Protein AF-A0A958UV40-F1 (afdb_monomer)

Solvent-accessible surface area (backbone atoms only — not comparable to full-atom values): 12784 Å² total; per-residue (Å²): 104,69,52,57,78,70,65,56,88,64,88,66,44,78,39,85,66,65,44,51,41,82,50,44,96,37,59,32,14,41,39,70,34,96,44,31,31,67,68,57,45,49,50,54,52,50,50,47,52,51,54,46,75,73,40,94,55,70,88,73,53,75,48,68,44,73,31,56,80,84,60,78,81,55,71,33,30,59,41,27,77,64,74,35,49,9,25,42,51,24,23,20,39,74,94,36,45,69,88,33,67,99,43,95,65,61,44,72,81,72,53,72,55,65,69,48,34,50,53,53,52,47,53,52,48,52,48,54,56,59,72,66,47,60,97,55,93,60,72,83,67,84,44,67,79,45,43,49,72,52,70,55,94,52,25,44,36,41,34,54,66,58,91,84,59,34,36,36,32,44,33,36,24,44,83,87,68,48,76,76,51,74,47,82,46,87,38,50,53,53,72,44,83,40,77,90,57,72,74,46,64,35,37,40,39,38,35,29,72,84,69,52,73,49,75,47,77,49,70,42,128

Foldseek 3Di:
DVCLVVVPDDQEAEDEDAQQDQQADFLKEKADDQLADPVVSVVLVVLLVVCCVPDPDNLLHGGYHYEHPNDCPDCSSVCSVSVHHYIYIHRYHPVRGDPQPPHPPPDPVVSVDRSRVVNVVSSVCSCVVVVPPPPDPDDPQPCPCFKDWDDDPQKIKIAGNDPPWAWQKKWKADPVRHTDDMDGDHGRIDMDHRPVPDFAKMKIWTATPVGDIGIDIDTDD

Nearest PDB structures (foldseek):
  1amp-assembly1_A  TM=9.408E-01  e=2.002E-11  Vibrio proteolyticus
  2anp-assembly1_A  TM=9.475E-01  e=3.263E-11  Vibrio proteolyticus
  3b3t-assembly1_A  TM=9.438E-01  e=5.654E-11  Vibrio proteolyticus
  3b7i-assembly1_A  TM=9.448E-01  e=9.795E-11  Vibrio proteolyticus
  3b3s-assembly1_A  TM=9.444E-01  e=3.990E-10  Vibrio proteolyticus

Radius of gyration: 24.3 Å; Cα contacts (8 Å, |Δi|>4): 374; chains: 1; bounding box: 51×34×67 Å

Structure (mmCIF, N/CA/C/O backbone):
data_AF-A0A958UV40-F1
#
_entry.id   AF-A0A958UV40-F1
#
loop_
_atom_site.group_PDB
_atom_site.id
_atom_site.type_symbol
_atom_site.label_atom_id
_atom_site.label_alt_id
_atom_site.label_comp_id
_atom_site.label_asym_id
_atom_site.label_entity_id
_atom_site.label_seq_id
_atom_site.pdbx_PDB_ins_code
_atom_site.Cartn_x
_atom_site.Cartn_y
_atom_site.Cartn_z
_atom_site.occupancy
_atom_site.B_iso_or_equiv
_atom_site.auth_seq_id
_atom_site.auth_comp_id
_atom_site.auth_asym_id
_atom_site.auth_atom_id
_atom_site.pdbx_PDB_model_num
ATOM 1 N N . GLU A 1 1 ? -15.203 7.115 -11.838 1.00 83.44 1 GLU A N 1
ATOM 2 C CA . GLU A 1 1 ? -16.454 7.886 -12.028 1.00 83.44 1 GLU A CA 1
ATOM 3 C C . GLU A 1 1 ? -17.578 7.453 -11.089 1.00 83.44 1 GLU A C 1
ATOM 5 O O . GLU A 1 1 ? -18.046 8.292 -10.339 1.00 83.44 1 GLU A O 1
ATOM 10 N N . ASP A 1 2 ? -17.999 6.182 -11.066 1.00 96.31 2 ASP A N 1
ATOM 11 C CA . ASP A 1 2 ? -19.148 5.734 -10.250 1.00 96.31 2 ASP A CA 1
ATOM 12 C C . ASP A 1 2 ? -19.043 6.099 -8.754 1.00 96.31 2 ASP A C 1
ATOM 14 O O . ASP A 1 2 ? -19.941 6.727 -8.201 1.00 96.31 2 ASP A O 1
ATOM 18 N N . TYR A 1 3 ? -17.896 5.821 -8.126 1.00 95.00 3 TYR A N 1
ATOM 19 C CA . TYR A 1 3 ? -17.637 6.181 -6.726 1.00 95.00 3 TYR A CA 1
ATOM 20 C C . TYR A 1 3 ? -17.723 7.695 -6.474 1.00 95.00 3 TYR A C 1
ATOM 22 O O . TYR A 1 3 ? -18.309 8.115 -5.479 1.00 95.00 3 TYR A O 1
ATOM 30 N N . ALA A 1 4 ? -17.196 8.520 -7.385 1.00 92.06 4 ALA A N 1
ATOM 31 C CA . ALA A 1 4 ? -17.284 9.977 -7.282 1.00 92.06 4 ALA A CA 1
ATOM 32 C C . ALA A 1 4 ? -18.728 10.468 -7.455 1.00 92.06 4 ALA A C 1
ATOM 34 O O . ALA A 1 4 ? -19.211 11.262 -6.652 1.00 92.06 4 ALA A O 1
ATOM 35 N N . ASN A 1 5 ? -19.447 9.939 -8.451 1.00 95.12 5 ASN A N 1
ATOM 36 C CA . ASN A 1 5 ? -20.847 10.279 -8.718 1.00 95.12 5 ASN A CA 1
ATOM 37 C C . ASN A 1 5 ? -21.771 9.910 -7.549 1.00 95.12 5 ASN A C 1
ATOM 39 O O . ASN A 1 5 ? -22.749 10.608 -7.288 1.00 95.12 5 ASN A O 1
ATOM 43 N N . GLN A 1 6 ? -21.462 8.821 -6.845 1.00 96.44 6 GLN A N 1
ATOM 44 C CA . GLN A 1 6 ? -22.191 8.378 -5.657 1.00 96.44 6 GLN A CA 1
ATOM 45 C C . GLN A 1 6 ? -21.715 9.053 -4.358 1.00 96.44 6 GLN A C 1
ATOM 47 O O . GLN A 1 6 ? -22.309 8.819 -3.307 1.00 96.44 6 GLN A O 1
ATOM 52 N N . GLY A 1 7 ? -20.666 9.883 -4.400 1.00 92.62 7 GLY A N 1
ATOM 53 C CA . GLY A 1 7 ? -20.099 10.524 -3.211 1.00 92.62 7 GLY A CA 1
ATOM 54 C C . GLY A 1 7 ? -19.488 9.534 -2.213 1.00 92.62 7 GLY A C 1
ATOM 55 O O . GLY A 1 7 ? -19.526 9.775 -1.007 1.00 92.62 7 GLY A O 1
ATOM 56 N N . VAL A 1 8 ? -18.961 8.404 -2.693 1.00 94.19 8 VAL A N 1
ATOM 57 C CA . VAL A 1 8 ? -18.281 7.418 -1.845 1.00 94.19 8 VAL A CA 1
ATOM 58 C C . VAL A 1 8 ? -16.990 8.028 -1.307 1.00 94.19 8 VAL A C 1
ATOM 60 O O . VAL A 1 8 ? -16.146 8.494 -2.069 1.00 94.19 8 VAL A O 1
ATOM 63 N N . ASN A 1 9 ? -16.820 7.990 0.015 1.00 89.81 9 ASN A N 1
ATOM 64 C CA . ASN A 1 9 ? -15.600 8.451 0.664 1.00 89.81 9 ASN A CA 1
ATOM 65 C C . ASN A 1 9 ? -14.484 7.405 0.518 1.00 89.81 9 ASN A C 1
ATOM 67 O O . ASN A 1 9 ? -14.434 6.438 1.280 1.00 89.81 9 ASN A O 1
ATOM 71 N N . VAL A 1 10 ? -13.606 7.591 -0.466 1.00 92.19 10 VAL A N 1
ATOM 72 C CA . VAL A 1 10 ? -12.417 6.755 -0.672 1.00 92.19 10 VAL A CA 1
ATOM 73 C C . VAL A 1 10 ? -11.226 7.442 -0.032 1.00 92.19 10 VAL A C 1
ATOM 75 O O . VAL A 1 10 ? -10.828 8.513 -0.473 1.00 92.19 10 VAL A O 1
ATOM 78 N N . ALA A 1 11 ? -10.673 6.820 1.009 1.00 89.12 11 ALA A N 1
ATOM 79 C CA . ALA A 1 11 ? -9.569 7.395 1.771 1.00 89.12 11 ALA A CA 1
ATOM 80 C C . ALA A 1 11 ? -8.249 7.426 0.984 1.00 89.12 11 ALA A C 1
ATOM 82 O O . ALA A 1 11 ? -7.488 8.372 1.120 1.00 89.12 11 ALA A O 1
ATOM 83 N N . ALA A 1 12 ? -7.977 6.388 0.190 1.00 92.12 12 ALA A N 1
ATOM 84 C CA . ALA A 1 12 ? -6.773 6.272 -0.624 1.00 92.12 12 ALA A CA 1
ATOM 85 C C . ALA A 1 12 ? -6.954 5.190 -1.700 1.00 92.12 12 ALA A C 1
ATOM 87 O O . ALA A 1 12 ? -7.670 4.207 -1.482 1.00 92.12 12 ALA A O 1
ATOM 88 N N . TYR A 1 13 ? -6.268 5.348 -2.832 1.00 97.19 13 TYR A N 1
ATOM 89 C CA . TYR A 1 13 ? -6.177 4.357 -3.902 1.00 97.19 13 TYR A CA 1
ATOM 90 C C . TYR A 1 13 ? -4.712 4.085 -4.259 1.00 97.19 13 TYR A C 1
ATOM 92 O O . TYR A 1 13 ? -3.966 5.006 -4.574 1.00 97.19 13 TYR A O 1
ATOM 100 N N . VAL A 1 14 ? -4.294 2.819 -4.257 1.00 98.38 14 VAL A N 1
ATOM 101 C CA . VAL A 1 14 ? -2.936 2.421 -4.656 1.00 98.38 14 VAL A CA 1
ATOM 102 C C . VAL A 1 14 ? -3.032 1.467 -5.838 1.00 98.38 14 VAL A C 1
ATOM 104 O O . VAL A 1 14 ? -3.680 0.424 -5.744 1.00 98.38 14 VAL A O 1
ATOM 107 N N . GLN A 1 15 ? -2.400 1.833 -6.951 1.00 98.44 15 GLN A N 1
ATOM 108 C CA . GLN A 1 15 ? -2.334 1.012 -8.156 1.00 98.44 15 GLN A CA 1
ATOM 109 C C . GLN A 1 15 ? -1.107 0.103 -8.123 1.00 98.44 15 GLN A C 1
ATOM 111 O O . GLN A 1 15 ? -0.008 0.562 -7.831 1.00 98.44 15 GLN A O 1
ATOM 116 N N . PHE A 1 16 ? -1.284 -1.153 -8.529 1.00 98.38 16 PHE A N 1
ATOM 117 C CA . PHE A 1 16 ? -0.191 -2.080 -8.816 1.00 98.38 16 PHE A CA 1
ATOM 118 C C . PHE A 1 16 ? -0.309 -2.564 -10.261 1.00 98.38 16 PHE A C 1
ATOM 120 O O . PHE A 1 16 ? -1.036 -3.512 -10.549 1.00 98.38 16 PHE A O 1
ATOM 127 N N . ASP A 1 17 ? 0.392 -1.888 -11.165 1.00 97.75 17 ASP A N 1
ATOM 128 C CA . ASP A 1 17 ? 0.433 -2.200 -12.594 1.00 97.75 17 ASP A CA 1
ATOM 129 C C . ASP A 1 17 ? 1.887 -2.406 -13.011 1.00 97.75 17 ASP A C 1
ATOM 131 O O . ASP A 1 17 ? 2.689 -1.482 -12.923 1.00 97.75 17 ASP A O 1
ATOM 135 N N . MET A 1 18 ? 2.203 -3.636 -13.425 1.00 97.56 18 MET A N 1
ATOM 136 C CA . MET A 1 18 ? 3.557 -4.175 -13.592 1.00 97.56 18 MET A CA 1
ATOM 137 C C . MET A 1 18 ? 4.345 -4.234 -12.270 1.00 97.56 18 MET A C 1
ATOM 139 O O . MET A 1 18 ? 4.736 -3.227 -11.686 1.00 97.56 18 MET A O 1
ATOM 143 N N . THR A 1 19 ? 4.582 -5.452 -11.785 1.00 97.88 19 THR A N 1
ATOM 144 C CA . THR A 1 19 ? 5.256 -5.722 -10.501 1.00 97.88 19 THR A CA 1
ATOM 145 C C . THR A 1 19 ? 6.330 -6.802 -10.629 1.00 97.88 19 THR A C 1
ATOM 147 O O . THR A 1 19 ? 6.818 -7.326 -9.630 1.00 97.88 19 THR A O 1
ATOM 150 N N . GLY A 1 20 ? 6.642 -7.231 -11.853 1.00 96.50 20 GLY A N 1
ATOM 151 C CA . GLY A 1 20 ? 7.349 -8.487 -12.115 1.00 96.50 20 GLY A CA 1
ATOM 152 C C . GLY A 1 20 ? 8.800 -8.309 -12.531 1.00 96.50 20 GLY A C 1
ATOM 153 O O . GLY A 1 20 ? 9.618 -9.195 -12.290 1.00 96.50 20 GLY A O 1
ATOM 154 N N . TYR A 1 21 ? 9.141 -7.179 -13.148 1.00 97.12 21 TYR A N 1
ATOM 155 C CA . TYR A 1 21 ? 10.465 -6.948 -13.710 1.00 97.12 21 TYR A CA 1
ATOM 156 C C . TYR A 1 21 ? 11.330 -6.064 -12.819 1.00 97.12 21 TYR A C 1
ATOM 158 O O . TYR A 1 21 ? 11.036 -4.893 -12.604 1.00 97.12 21 TYR A O 1
ATOM 166 N N . ASN A 1 22 ? 12.464 -6.601 -12.375 1.00 95.62 22 ASN A N 1
ATOM 167 C CA . ASN A 1 22 ? 13.464 -5.828 -11.652 1.00 95.62 22 ASN A CA 1
ATOM 168 C C . ASN A 1 22 ? 14.467 -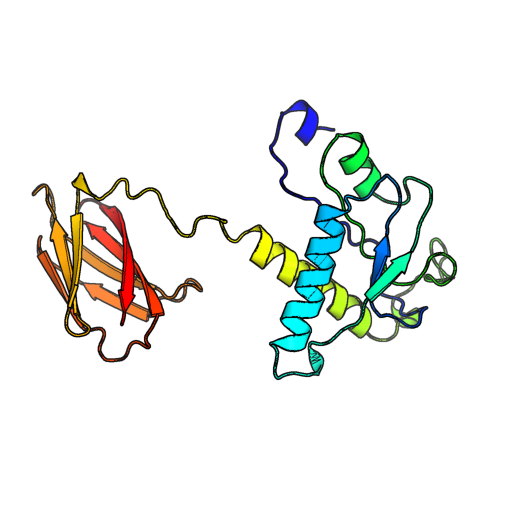5.183 -12.626 1.00 95.62 22 ASN A C 1
ATOM 170 O O . ASN A 1 22 ? 15.535 -5.736 -12.897 1.00 95.62 22 ASN A O 1
ATOM 174 N N . GLY A 1 23 ? 14.080 -4.049 -13.211 1.00 95.62 23 GLY A N 1
ATOM 175 C CA . GLY A 1 23 ? 14.848 -3.359 -14.255 1.00 95.62 23 GLY A CA 1
ATOM 176 C C . GLY A 1 23 ? 15.827 -2.287 -13.770 1.00 95.62 23 GLY A C 1
ATOM 177 O O . GLY A 1 23 ? 16.595 -1.750 -14.570 1.00 95.62 23 GLY A O 1
ATOM 178 N N . SER A 1 24 ? 15.810 -1.960 -12.477 1.00 97.50 24 SER A N 1
ATOM 179 C CA . SER A 1 24 ? 16.481 -0.782 -11.921 1.00 97.50 24 SER A CA 1
ATOM 180 C C . SER A 1 24 ? 17.198 -1.088 -10.598 1.00 97.50 24 SER A C 1
ATOM 182 O O . SER A 1 24 ? 17.247 -2.229 -10.155 1.00 97.50 24 SER A O 1
ATOM 184 N N . SER A 1 25 ? 17.846 -0.085 -9.990 1.00 97.25 25 SER A N 1
ATOM 185 C CA . SER A 1 25 ? 18.666 -0.292 -8.785 1.00 97.25 25 SER A CA 1
ATOM 186 C C . SER A 1 25 ? 17.860 -0.452 -7.497 1.00 97.25 25 SER A C 1
ATOM 188 O O . SER A 1 25 ? 18.325 -1.136 -6.589 1.00 97.25 25 SER A O 1
ATOM 190 N N . SER A 1 26 ? 16.714 0.226 -7.398 1.00 98.06 26 SER A N 1
ATOM 191 C CA . SER A 1 26 ? 15.775 0.069 -6.283 1.00 98.06 26 SER A CA 1
ATOM 192 C C . SER A 1 26 ? 14.711 -0.968 -6.634 1.00 98.06 26 SER A C 1
ATOM 194 O O . SER A 1 26 ? 14.470 -1.235 -7.809 1.00 98.06 26 SER A O 1
ATOM 196 N N . ASP A 1 27 ? 14.044 -1.523 -5.626 1.00 97.88 27 ASP A N 1
ATOM 197 C CA . ASP A 1 27 ? 13.037 -2.557 -5.859 1.00 97.88 27 ASP A CA 1
ATOM 198 C C . ASP A 1 27 ? 11.677 -1.992 -6.295 1.00 97.88 27 ASP A C 1
ATOM 200 O O . ASP A 1 27 ? 11.005 -2.576 -7.139 1.00 97.88 27 ASP A O 1
ATOM 204 N N . ILE A 1 28 ? 11.263 -0.861 -5.725 1.00 98.62 28 ILE A N 1
ATOM 205 C CA . ILE A 1 28 ? 9.983 -0.210 -6.026 1.00 98.62 28 ILE A CA 1
ATOM 206 C C . ILE A 1 28 ? 10.230 1.253 -6.395 1.00 98.62 28 ILE A C 1
ATOM 208 O O . ILE A 1 28 ? 10.951 1.959 -5.702 1.00 98.62 28 ILE A O 1
ATOM 212 N N . TYR A 1 29 ? 9.618 1.755 -7.461 1.00 98.56 29 TYR A N 1
ATOM 213 C CA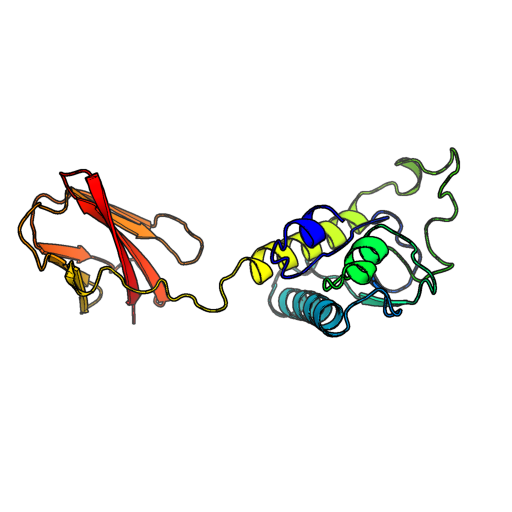 . TYR A 1 29 ? 9.703 3.165 -7.839 1.00 98.56 29 TYR A CA 1
ATOM 214 C C . TYR A 1 29 ? 8.372 3.864 -7.593 1.00 98.56 29 TYR A C 1
ATOM 216 O O . TYR A 1 29 ? 7.369 3.541 -8.217 1.00 98.56 29 TYR A O 1
ATOM 224 N N . ILE A 1 30 ? 8.364 4.836 -6.685 1.00 98.25 30 ILE A N 1
ATOM 225 C CA . ILE A 1 30 ? 7.196 5.660 -6.381 1.00 98.25 30 ILE A CA 1
ATOM 226 C C . ILE A 1 30 ? 7.062 6.745 -7.451 1.00 98.25 30 ILE A C 1
ATOM 228 O O . ILE A 1 30 ? 7.985 7.542 -7.651 1.00 98.25 30 ILE A O 1
ATOM 232 N N . THR A 1 31 ? 5.930 6.783 -8.154 1.00 97.12 31 THR A N 1
ATOM 233 C CA . THR A 1 31 ? 5.669 7.820 -9.159 1.00 97.12 31 THR A CA 1
ATOM 234 C C . THR A 1 31 ? 5.251 9.139 -8.515 1.00 97.12 31 THR A C 1
ATOM 236 O O . THR A 1 31 ? 4.347 9.161 -7.682 1.00 97.12 31 THR A O 1
ATOM 239 N N . THR A 1 32 ? 5.868 10.251 -8.919 1.00 94.06 32 THR A N 1
ATOM 240 C CA . THR A 1 32 ? 5.695 11.569 -8.268 1.00 94.06 32 THR A CA 1
ATOM 241 C C . THR A 1 32 ? 5.049 12.639 -9.146 1.00 94.06 32 THR A C 1
ATOM 243 O O . THR A 1 32 ? 5.076 13.819 -8.8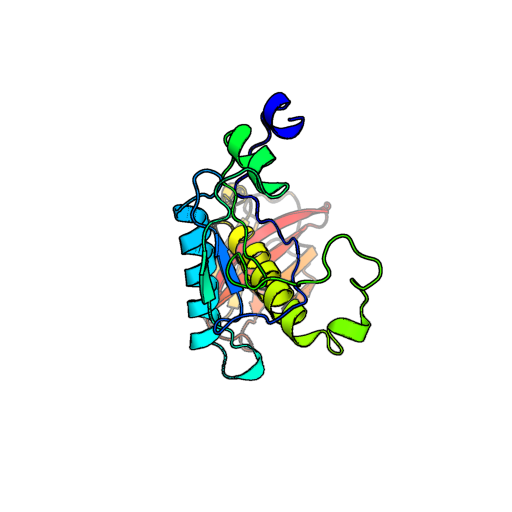01 1.00 94.06 32 THR A O 1
ATOM 246 N N . ASP A 1 33 ? 4.501 12.265 -10.301 1.00 89.38 33 ASP A N 1
ATOM 247 C CA . ASP A 1 33 ? 3.825 13.226 -11.171 1.00 89.38 33 ASP A CA 1
ATOM 248 C C . ASP A 1 33 ? 2.439 13.634 -10.639 1.00 89.38 33 ASP A C 1
ATOM 250 O O . ASP A 1 33 ? 1.960 13.157 -9.613 1.00 89.38 33 ASP A O 1
ATOM 254 N N . TRP A 1 34 ? 1.782 14.552 -11.348 1.00 87.44 34 TRP A N 1
ATOM 255 C CA . TRP A 1 34 ? 0.558 15.225 -10.905 1.00 87.44 34 TRP A CA 1
ATOM 256 C C . TRP A 1 34 ? -0.676 14.325 -10.735 1.00 87.44 34 TRP A C 1
ATOM 258 O O . TRP A 1 34 ? -1.704 14.806 -10.260 1.00 87.44 34 TRP A O 1
ATOM 268 N N . TYR A 1 35 ? -0.592 13.045 -11.106 1.00 92.06 35 TYR A N 1
ATOM 269 C CA . TYR A 1 35 ? -1.630 12.053 -10.827 1.00 92.06 35 TYR A CA 1
ATOM 270 C C . TYR A 1 35 ? -1.432 11.332 -9.490 1.00 92.06 35 TYR A C 1
ATOM 272 O O . TYR A 1 35 ? -2.210 10.437 -9.165 1.00 92.06 35 TYR A O 1
ATOM 280 N N . ASN A 1 36 ? -0.398 11.694 -8.729 1.00 93.62 36 ASN A N 1
ATOM 281 C CA . ASN A 1 36 ? -0.023 11.023 -7.497 1.00 93.62 36 ASN A CA 1
ATOM 282 C C . ASN A 1 36 ? -0.046 11.987 -6.306 1.00 93.62 36 ASN A C 1
ATOM 284 O O . ASN A 1 36 ? 0.450 13.111 -6.370 1.00 93.62 36 ASN A O 1
ATOM 288 N N . SER A 1 37 ? -0.631 11.527 -5.205 1.00 94.75 37 SER A N 1
ATOM 289 C CA . SER A 1 37 ? -0.696 12.244 -3.936 1.00 94.75 37 SER A CA 1
ATOM 290 C C . SER A 1 37 ? 0.650 12.150 -3.220 1.00 94.75 37 SER A C 1
ATOM 292 O O . SER A 1 37 ? 1.159 11.054 -2.970 1.00 94.75 37 SER A O 1
ATOM 294 N N . ASN A 1 38 ? 1.238 13.297 -2.876 1.00 85.62 38 ASN A N 1
ATOM 295 C CA . ASN A 1 38 ? 2.512 13.343 -2.154 1.00 85.62 38 ASN A CA 1
ATOM 296 C C . ASN A 1 38 ? 2.377 12.743 -0.752 1.00 85.62 38 ASN A C 1
ATOM 298 O O . ASN A 1 38 ? 3.281 12.052 -0.281 1.00 85.62 38 ASN A O 1
ATOM 302 N N . GLU A 1 39 ? 1.245 12.991 -0.100 1.00 86.25 39 GLU A N 1
ATOM 303 C CA . GLU A 1 39 ? 0.912 12.471 1.218 1.00 86.25 39 GLU A CA 1
ATOM 304 C C . GLU A 1 39 ? 0.802 10.943 1.184 1.00 86.25 39 GLU A C 1
ATOM 306 O O . GLU A 1 39 ? 1.438 10.268 1.994 1.00 86.25 39 GLU A O 1
ATOM 311 N N . LEU A 1 40 ? 0.072 10.384 0.210 1.00 94.94 40 LEU A N 1
ATOM 312 C CA . LEU A 1 40 ? -0.057 8.932 0.067 1.00 94.94 40 LEU A CA 1
ATOM 313 C C . LEU A 1 40 ? 1.268 8.271 -0.339 1.00 94.94 40 LEU A C 1
ATOM 315 O O . LEU A 1 40 ? 1.611 7.216 0.186 1.00 94.94 40 LEU A O 1
ATOM 319 N N . ASN A 1 41 ? 2.051 8.903 -1.215 1.00 96.12 41 ASN A N 1
ATOM 320 C CA . ASN A 1 41 ? 3.388 8.429 -1.572 1.00 96.12 41 ASN A CA 1
ATOM 321 C C . ASN A 1 41 ? 4.323 8.386 -0.359 1.00 96.12 41 ASN A C 1
ATOM 323 O O . ASN A 1 41 ? 4.995 7.380 -0.139 1.00 96.12 41 ASN A O 1
ATOM 327 N N . THR A 1 42 ? 4.336 9.454 0.442 1.00 92.44 42 THR A N 1
ATOM 328 C CA . THR A 1 42 ? 5.137 9.522 1.672 1.00 92.44 42 THR A CA 1
ATOM 329 C C . THR A 1 42 ? 4.717 8.418 2.633 1.00 92.44 42 THR A C 1
ATOM 331 O O . THR A 1 42 ? 5.569 7.686 3.132 1.00 92.44 42 THR A O 1
ATOM 334 N N . TYR A 1 43 ? 3.410 8.224 2.812 1.00 94.94 43 TYR A N 1
ATOM 335 C CA . TYR A 1 43 ? 2.876 7.156 3.647 1.00 94.94 43 TYR A CA 1
ATOM 336 C C . TYR A 1 43 ? 3.364 5.771 3.202 1.00 94.94 43 TYR A C 1
ATOM 338 O O 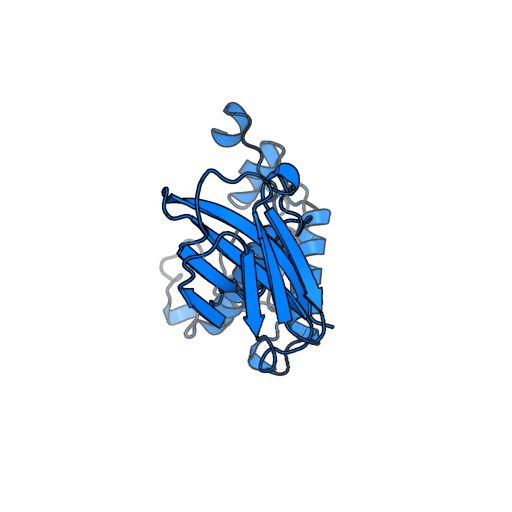. TYR A 1 43 ? 3.855 5.006 4.025 1.00 94.94 43 TYR A O 1
ATOM 346 N N . LEU A 1 44 ? 3.319 5.457 1.902 1.00 98.00 44 LEU A N 1
ATOM 347 C CA . LEU A 1 44 ? 3.843 4.186 1.390 1.00 98.00 44 LEU A CA 1
ATOM 348 C C . LEU A 1 44 ? 5.344 4.023 1.659 1.00 98.00 44 LEU A C 1
ATOM 350 O O . LEU A 1 44 ? 5.780 2.931 2.013 1.00 98.00 44 LEU A O 1
ATOM 354 N N . THR A 1 45 ? 6.139 5.090 1.528 1.00 97.50 45 THR A N 1
ATOM 355 C CA . THR A 1 45 ? 7.574 5.025 1.848 1.00 97.50 45 THR A CA 1
ATOM 356 C C . THR A 1 45 ? 7.845 4.835 3.336 1.00 97.50 45 THR A C 1
ATOM 358 O O . THR A 1 45 ? 8.709 4.041 3.696 1.00 97.50 45 THR A O 1
ATOM 361 N N . GLU A 1 46 ? 7.051 5.465 4.204 1.00 96.25 46 GLU A N 1
ATOM 362 C CA . GLU A 1 46 ? 7.150 5.282 5.653 1.00 96.25 46 GLU A CA 1
ATOM 363 C C . GLU A 1 46 ? 6.765 3.861 6.081 1.00 96.25 46 GLU A C 1
ATOM 365 O O . GLU A 1 46 ? 7.358 3.332 7.020 1.00 96.25 46 GLU A O 1
ATOM 370 N N . LEU A 1 47 ? 5.812 3.217 5.394 1.00 96.25 47 LEU A N 1
ATOM 371 C CA . LEU A 1 47 ? 5.500 1.802 5.615 1.00 96.25 47 LEU A CA 1
ATOM 372 C C . LEU A 1 47 ? 6.705 0.915 5.293 1.00 96.25 47 LEU A C 1
ATOM 374 O O . LEU A 1 47 ? 7.118 0.126 6.145 1.00 96.25 47 LEU A O 1
ATOM 378 N N . MET A 1 48 ? 7.313 1.104 4.118 1.00 97.25 48 MET A N 1
ATOM 379 C CA . MET A 1 48 ? 8.502 0.348 3.719 1.00 97.25 48 MET A CA 1
ATOM 380 C C . MET A 1 48 ? 9.632 0.513 4.740 1.00 97.25 48 MET A C 1
ATOM 382 O O . MET A 1 48 ? 10.177 -0.483 5.216 1.00 97.25 48 MET A O 1
ATOM 386 N N . ASP A 1 49 ? 9.942 1.749 5.137 1.00 95.75 49 ASP A N 1
ATOM 387 C CA . ASP A 1 49 ? 10.960 2.033 6.155 1.00 95.75 49 ASP A CA 1
ATOM 388 C C . ASP A 1 49 ? 10.616 1.379 7.501 1.00 95.75 49 ASP A C 1
ATOM 390 O O . ASP A 1 49 ? 11.442 0.679 8.091 1.00 95.75 49 ASP A O 1
ATOM 394 N N . HIS A 1 50 ? 9.374 1.537 7.970 1.00 94.06 50 HIS A N 1
ATOM 395 C CA . HIS A 1 50 ? 8.926 0.988 9.246 1.00 94.06 50 HIS A CA 1
ATOM 396 C C . HIS A 1 50 ? 9.092 -0.531 9.310 1.00 94.06 50 HIS A C 1
ATOM 398 O O . HIS A 1 50 ? 9.638 -1.056 10.287 1.00 94.06 50 HIS A O 1
ATOM 404 N N . TYR A 1 51 ? 8.627 -1.250 8.290 1.00 93.50 51 TYR A N 1
ATOM 405 C CA . TYR A 1 51 ? 8.692 -2.706 8.283 1.00 93.50 51 TYR A CA 1
ATOM 406 C C . TYR A 1 51 ? 10.094 -3.238 7.973 1.00 93.50 51 TYR A C 1
ATOM 408 O O . TYR A 1 51 ? 10.443 -4.306 8.474 1.00 93.50 51 TYR A O 1
ATOM 416 N N . ASN A 1 52 ? 10.925 -2.496 7.237 1.00 94.12 52 ASN A N 1
ATOM 417 C CA . ASN A 1 52 ? 12.340 -2.827 7.062 1.00 94.12 52 ASN A CA 1
ATOM 418 C C . ASN A 1 52 ? 13.133 -2.724 8.378 1.00 94.12 52 ASN A C 1
ATOM 420 O O . ASN A 1 52 ? 13.961 -3.591 8.661 1.00 94.12 52 ASN A O 1
ATOM 424 N N . ASP A 1 53 ? 12.876 -1.689 9.185 1.00 91.31 53 ASP A N 1
ATOM 425 C CA . ASP A 1 53 ? 13.604 -1.428 10.435 1.00 91.31 53 ASP A CA 1
ATOM 426 C C . ASP A 1 53 ? 13.160 -2.330 11.596 1.00 91.31 53 ASP A C 1
ATOM 428 O O . ASP A 1 53 ? 13.956 -2.667 12.477 1.00 91.31 53 ASP A O 1
ATOM 432 N N . ASN A 1 54 ? 11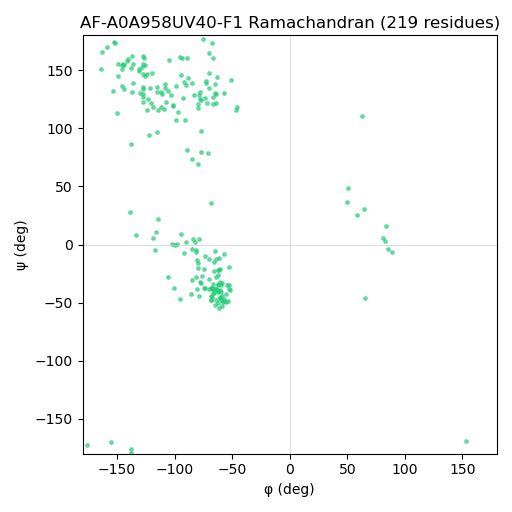.881 -2.717 11.624 1.00 84.38 54 ASN A N 1
ATOM 433 C CA . ASN A 1 54 ? 11.281 -3.431 12.757 1.00 84.38 54 ASN A CA 1
ATOM 434 C C . ASN A 1 54 ? 11.113 -4.942 12.528 1.00 84.38 54 ASN A C 1
ATOM 436 O O . ASN A 1 54 ? 10.627 -5.643 13.421 1.00 84.38 54 ASN A O 1
ATOM 440 N N . ASN A 1 55 ? 11.522 -5.471 11.370 1.00 80.62 55 ASN A N 1
ATOM 441 C CA . ASN A 1 55 ? 11.451 -6.900 11.080 1.00 80.62 55 ASN A CA 1
ATOM 442 C C . ASN A 1 55 ? 12.823 -7.581 11.252 1.00 80.62 55 ASN A C 1
ATOM 444 O O . ASN A 1 55 ? 13.767 -7.264 10.533 1.00 80.62 55 ASN A O 1
ATOM 448 N N . PRO A 1 56 ? 12.963 -8.565 12.164 1.00 80.25 56 PRO A N 1
ATOM 449 C CA . PRO A 1 56 ? 14.215 -9.306 12.317 1.00 80.25 56 PRO A CA 1
ATOM 450 C C . PRO A 1 56 ? 14.518 -10.238 11.131 1.00 80.25 56 PRO A C 1
ATOM 452 O O . PRO A 1 56 ? 15.627 -10.764 11.044 1.00 80.25 56 PRO A O 1
ATOM 455 N N . ASN A 1 57 ? 13.549 -10.484 10.242 1.00 85.44 57 ASN A N 1
ATOM 456 C CA . ASN A 1 57 ? 13.746 -11.250 9.021 1.00 85.44 57 ASN A CA 1
ATOM 457 C C . ASN A 1 57 ? 14.144 -10.325 7.861 1.00 85.44 57 ASN A C 1
ATOM 459 O O . ASN A 1 57 ? 13.294 -9.647 7.287 1.00 85.44 57 ASN A O 1
ATOM 463 N N . SER A 1 58 ? 15.416 -10.376 7.461 1.00 81.31 58 SER A N 1
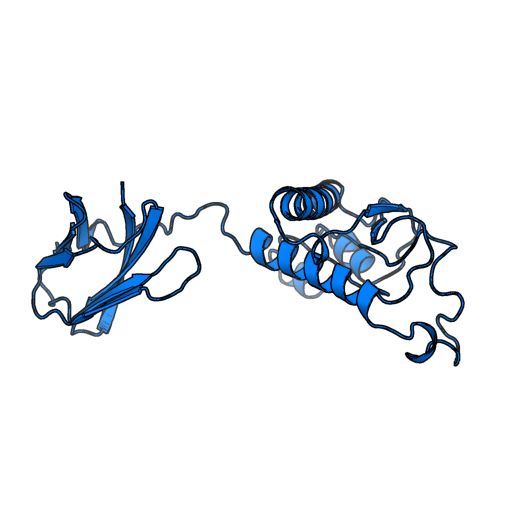ATOM 464 C CA . SER A 1 58 ? 15.942 -9.613 6.323 1.00 81.31 58 SER A CA 1
ATOM 465 C C . SER A 1 58 ? 15.283 -9.953 4.987 1.00 81.31 58 SER A C 1
ATOM 467 O O . SER A 1 58 ? 15.309 -9.120 4.087 1.00 81.31 58 SER A O 1
ATOM 469 N N . ASP A 1 59 ? 14.667 -11.133 4.850 1.00 84.12 59 ASP A N 1
ATOM 470 C CA . ASP A 1 59 ? 13.926 -11.513 3.639 1.00 84.12 59 ASP A CA 1
ATOM 471 C C . ASP A 1 59 ? 12.687 -10.636 3.439 1.00 84.12 59 ASP A C 1
ATOM 473 O O . ASP A 1 59 ? 12.089 -10.632 2.361 1.00 84.12 59 ASP A O 1
ATOM 477 N N . HIS A 1 60 ? 12.268 -9.902 4.475 1.00 87.75 60 HIS A N 1
ATOM 478 C CA . HIS A 1 60 ? 11.237 -8.892 4.352 1.00 87.75 60 HIS A CA 1
ATOM 479 C C . HIS A 1 60 ? 11.699 -7.713 3.503 1.00 87.75 60 HIS A C 1
ATOM 481 O O . HIS A 1 60 ? 10.887 -7.246 2.715 1.00 87.75 60 HIS A O 1
ATOM 487 N N . ASN A 1 61 ? 12.963 -7.297 3.606 1.00 93.88 61 ASN A N 1
ATOM 488 C CA . ASN A 1 61 ? 13.384 -5.948 3.250 1.00 93.88 61 ASN A CA 1
ATOM 489 C C . ASN A 1 61 ? 13.413 -5.677 1.743 1.00 93.88 61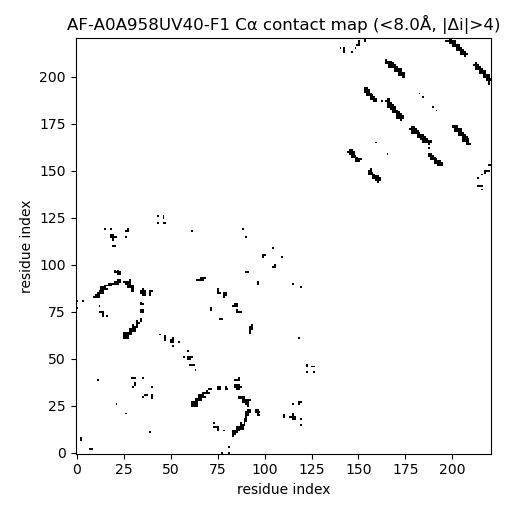 ASN A C 1
ATOM 491 O O . ASN A 1 61 ? 13.853 -6.512 0.950 1.00 93.88 61 ASN A O 1
ATOM 495 N N . PHE A 1 62 ? 12.986 -4.474 1.362 1.00 96.69 62 PHE A N 1
ATOM 496 C CA . PHE A 1 62 ? 13.076 -3.958 -0.004 1.00 96.69 62 PHE A CA 1
ATOM 497 C C . PHE A 1 62 ? 13.236 -2.438 -0.012 1.00 96.69 62 PHE A C 1
ATOM 499 O O . PHE A 1 62 ? 12.887 -1.738 0.934 1.00 96.69 62 PHE A O 1
ATOM 506 N N . THR A 1 63 ? 13.823 -1.938 -1.087 1.00 97.88 63 THR A N 1
ATOM 507 C CA . THR A 1 63 ? 14.206 -0.540 -1.277 1.00 97.88 63 THR A CA 1
ATOM 508 C C . THR A 1 63 ? 13.254 0.170 -2.222 1.00 97.88 63 THR A C 1
ATOM 510 O O . THR A 1 63 ? 12.618 -0.457 -3.071 1.00 97.88 63 THR A O 1
ATOM 513 N N . TYR A 1 64 ? 13.213 1.498 -2.137 1.00 98.56 64 TYR A N 1
ATOM 514 C CA . TYR A 1 64 ? 12.455 2.306 -3.078 1.00 98.56 64 TYR A CA 1
ATOM 515 C C . TYR A 1 64 ? 13.284 3.408 -3.741 1.00 98.56 64 TYR A C 1
ATOM 517 O O . TYR A 1 64 ? 14.380 3.768 -3.307 1.00 98.56 64 TYR A O 1
ATOM 525 N N . GLY A 1 65 ? 12.777 3.897 -4.865 1.00 97.81 65 GLY A N 1
ATOM 526 C CA . GLY A 1 65 ? 13.254 5.059 -5.600 1.00 97.81 65 GLY A CA 1
ATOM 527 C C . GLY A 1 65 ? 12.069 5.898 -6.070 1.00 97.81 65 GLY A C 1
ATOM 528 O O . GLY A 1 65 ? 10.921 5.589 -5.761 1.00 97.81 65 GLY A O 1
ATOM 529 N N . TYR A 1 66 ? 12.341 6.950 -6.836 1.00 97.88 66 TYR A N 1
ATOM 530 C CA . TYR A 1 66 ? 11.307 7.835 -7.377 1.00 97.88 66 TYR A CA 1
ATOM 531 C C . TYR A 1 66 ? 11.406 7.916 -8.896 1.00 97.88 66 TYR A C 1
ATOM 533 O O . TYR A 1 66 ? 12.500 7.828 -9.463 1.00 97.88 66 TYR A O 1
ATOM 541 N N . THR A 1 67 ? 10.266 8.070 -9.561 1.00 97.00 67 THR A N 1
ATOM 542 C CA . THR A 1 67 ? 10.192 8.216 -11.017 1.00 97.00 67 THR A CA 1
ATOM 543 C C . THR A 1 67 ? 8.971 9.041 -11.429 1.00 97.00 67 THR A C 1
ATOM 545 O O . THR A 1 67 ? 8.141 9.395 -10.599 1.00 97.00 67 THR A O 1
ATOM 548 N N . GLU A 1 68 ? 8.849 9.362 -12.713 1.00 94.06 68 GLU A N 1
ATOM 549 C CA . GLU A 1 68 ? 7.713 10.108 -13.259 1.00 94.06 68 GLU A CA 1
ATOM 550 C C . GLU A 1 68 ? 7.265 9.470 -14.573 1.00 94.06 68 GLU A C 1
ATOM 552 O O . GLU A 1 68 ? 8.095 9.236 -15.455 1.00 94.06 68 GLU A O 1
ATOM 557 N N . CYS A 1 69 ? 5.958 9.229 -14.729 1.00 89.00 69 CYS A N 1
ATOM 558 C CA . CYS A 1 69 ? 5.385 8.857 -16.022 1.00 89.00 69 CYS A CA 1
ATOM 559 C C . CYS A 1 69 ? 5.209 10.092 -16.914 1.00 89.00 69 CYS A C 1
ATOM 561 O O . CYS A 1 69 ? 5.490 10.050 -18.112 1.00 89.00 69 CYS A O 1
ATOM 563 N N . GLY A 1 70 ? 4.694 11.184 -16.338 1.00 86.06 70 GLY A N 1
ATOM 564 C CA . GLY A 1 70 ? 4.438 12.449 -17.034 1.00 86.06 70 GLY A CA 1
ATOM 565 C C . GLY A 1 70 ? 3.112 12.504 -17.808 1.00 86.06 70 GLY A C 1
ATOM 566 O O . GLY A 1 70 ? 2.818 13.507 -18.459 1.00 86.06 70 GLY A O 1
ATOM 567 N N . TYR A 1 71 ? 2.292 11.455 -17.736 1.00 86.00 71 TYR A N 1
ATOM 568 C CA . TYR A 1 71 ? 0.941 11.376 -18.303 1.00 86.00 71 TYR A CA 1
ATOM 569 C C . TYR A 1 71 ? 0.097 10.386 -17.487 1.00 86.00 71 TYR A C 1
ATOM 571 O O . TYR A 1 71 ? 0.624 9.736 -16.590 1.00 86.00 71 TYR A O 1
ATOM 579 N N . GLY A 1 72 ? -1.204 10.270 -17.784 1.00 86.44 72 GLY A N 1
ATOM 580 C CA . GLY A 1 72 ? -2.089 9.331 -17.091 1.00 86.44 72 GLY A CA 1
ATOM 581 C C . GLY A 1 72 ? -1.773 7.893 -17.494 1.00 86.44 72 GLY A C 1
ATOM 582 O O . GLY A 1 72 ? -2.433 7.352 -18.377 1.00 86.44 72 GLY A O 1
ATOM 583 N N . CYS A 1 73 ? -0.708 7.330 -16.919 1.00 88.00 73 CYS A N 1
ATOM 584 C CA . CYS A 1 73 ? -0.067 6.119 -17.428 1.00 88.00 73 CYS A CA 1
ATOM 585 C C . CYS A 1 73 ? -0.778 4.817 -17.044 1.00 88.00 73 CYS A C 1
ATOM 587 O O . CYS A 1 73 ? -0.589 3.820 -17.730 1.00 88.00 73 CYS A O 1
ATOM 589 N N . SER A 1 74 ? -1.615 4.828 -16.003 1.00 97.12 74 SER A N 1
ATOM 590 C CA . SER A 1 74 ? -2.429 3.680 -15.581 1.00 97.12 74 SER A CA 1
ATOM 591 C C . SER A 1 74 ? -3.673 4.162 -14.812 1.00 97.12 74 SER A C 1
ATOM 593 O O . SER A 1 74 ? -3.968 5.361 -14.771 1.00 97.12 74 SER A O 1
ATOM 595 N N . ASP A 1 75 ? -4.418 3.249 -14.188 1.00 98.06 75 ASP A N 1
ATOM 596 C CA . ASP A 1 75 ? -5.739 3.518 -13.603 1.00 98.06 75 ASP A CA 1
ATOM 597 C C . ASP A 1 75 ? -5.728 4.555 -12.468 1.00 98.06 75 ASP A C 1
ATOM 599 O O . ASP A 1 75 ? -6.729 5.250 -12.275 1.00 98.06 75 ASP A O 1
ATOM 603 N N . HIS A 1 76 ? -4.609 4.724 -11.748 1.00 97.50 76 HIS A N 1
ATOM 604 C CA . HIS A 1 76 ? -4.455 5.750 -10.701 1.00 97.50 76 HIS A CA 1
ATOM 605 C C . HIS A 1 76 ? -4.807 7.158 -11.214 1.00 97.50 76 HIS A C 1
ATOM 607 O O . HIS A 1 76 ? -5.433 7.939 -10.499 1.00 97.50 76 HIS A O 1
ATOM 613 N N . ALA A 1 77 ? -4.511 7.454 -12.484 1.00 97.25 77 ALA A N 1
ATOM 614 C CA . ALA A 1 77 ? -4.833 8.731 -13.106 1.00 97.25 77 ALA A CA 1
ATOM 615 C C . ALA A 1 77 ? -6.345 8.996 -13.157 1.00 97.25 77 ALA A C 1
ATOM 617 O O . ALA A 1 77 ? -6.791 10.132 -12.992 1.00 97.25 77 ALA A O 1
ATOM 618 N N . SER A 1 78 ? -7.156 7.951 -13.340 1.00 97.19 78 SER A N 1
ATOM 619 C CA . SER A 1 78 ? -8.616 8.067 -13.317 1.00 97.19 78 SER A CA 1
ATOM 620 C C . SER A 1 78 ? -9.129 8.421 -11.922 1.00 97.19 78 SER A C 1
ATOM 622 O O . SER A 1 78 ? -10.061 9.216 -11.801 1.00 97.19 78 SER A O 1
ATOM 624 N N . TRP A 1 79 ? -8.516 7.875 -10.869 1.00 97.44 79 TRP A N 1
ATOM 625 C CA . TRP A 1 79 ? -8.852 8.200 -9.481 1.00 97.44 79 TRP A CA 1
ATOM 626 C C . TRP A 1 79 ? -8.453 9.633 -9.126 1.00 97.44 79 TRP A C 1
ATOM 628 O O . TRP A 1 79 ? -9.304 10.396 -8.664 1.00 97.44 79 TRP A O 1
ATOM 638 N N . ALA A 1 80 ? -7.226 10.033 -9.463 1.00 94.19 80 ALA A N 1
ATOM 639 C CA . ALA A 1 80 ? -6.737 11.395 -9.263 1.00 94.19 80 ALA A CA 1
ATOM 640 C C . ALA A 1 80 ? -7.591 12.441 -10.000 1.00 94.19 80 ALA A C 1
ATOM 642 O O . ALA A 1 80 ? -8.008 13.437 -9.410 1.00 94.19 80 ALA A O 1
ATOM 643 N N . ASN A 1 81 ? -7.965 12.183 -11.259 1.00 94.94 81 ASN A N 1
ATOM 644 C CA . ASN A 1 81 ? -8.855 13.064 -12.029 1.00 94.94 81 ASN A CA 1
ATOM 645 C C . ASN A 1 81 ? -10.261 13.207 -11.422 1.00 94.94 81 ASN A C 1
ATOM 647 O O . ASN A 1 81 ? -10.962 14.173 -11.716 1.00 94.94 81 ASN A O 1
ATOM 651 N N . ASN A 1 82 ? -10.686 12.251 -10.593 1.00 95.06 82 ASN A N 1
ATOM 652 C CA . ASN A 1 82 ? -11.948 12.310 -9.856 1.00 95.06 82 ASN A CA 1
ATOM 653 C C . ASN A 1 82 ? -11.779 12.887 -8.433 1.00 95.06 82 ASN A C 1
ATOM 655 O O . ASN A 1 82 ? -12.737 12.879 -7.664 1.00 95.06 82 ASN A O 1
ATOM 659 N N . GLY A 1 83 ? -10.598 13.419 -8.096 1.00 90.75 83 GLY A N 1
ATOM 660 C CA . GLY A 1 83 ? -10.324 14.102 -6.831 1.00 90.75 83 GLY A CA 1
ATOM 661 C C . GLY A 1 83 ? -9.975 13.182 -5.661 1.00 90.75 83 GLY A C 1
ATOM 662 O O . GLY A 1 83 ? -10.041 13.629 -4.519 1.00 90.75 83 GLY A O 1
ATOM 663 N N . PHE A 1 84 ? -9.633 11.918 -5.923 1.00 94.38 84 PHE A N 1
ATOM 664 C CA . PHE A 1 84 ? -9.182 10.983 -4.893 1.00 94.38 84 PHE A CA 1
ATOM 665 C C . PHE A 1 84 ? -7.657 10.963 -4.789 1.00 94.38 84 PHE A C 1
ATOM 667 O O . PHE A 1 84 ? -6.969 11.051 -5.807 1.00 94.38 84 PHE A O 1
ATOM 674 N N . ASP A 1 85 ? -7.137 10.767 -3.576 1.00 93.56 85 ASP A N 1
ATOM 675 C CA . ASP A 1 85 ? -5.718 10.482 -3.376 1.00 93.56 85 ASP A CA 1
ATOM 676 C C . ASP A 1 85 ? -5.360 9.148 -4.033 1.00 93.56 85 ASP A C 1
ATOM 678 O O . ASP A 1 85 ? -5.929 8.099 -3.711 1.00 93.56 85 ASP A O 1
ATOM 682 N N . ALA A 1 86 ? -4.409 9.200 -4.962 1.00 97.19 86 ALA A N 1
ATOM 683 C CA . ALA A 1 86 ? -3.930 8.044 -5.697 1.00 97.19 86 ALA A CA 1
ATOM 684 C C . ALA A 1 86 ? -2.403 7.943 -5.607 1.00 97.19 86 ALA A C 1
ATOM 686 O O . ALA A 1 86 ? -1.717 8.960 -5.541 1.00 97.19 86 ALA A O 1
ATOM 687 N N . ALA A 1 87 ? -1.876 6.725 -5.600 1.00 98.12 87 ALA A N 1
ATOM 688 C CA . ALA A 1 87 ? -0.447 6.451 -5.681 1.00 98.12 87 ALA A CA 1
ATOM 689 C C . ALA A 1 87 ? -0.191 5.275 -6.624 1.00 98.12 87 ALA A C 1
ATOM 691 O O . ALA A 1 87 ? -1.031 4.378 -6.761 1.00 98.12 87 ALA A O 1
ATOM 692 N N . PHE A 1 88 ? 0.982 5.264 -7.251 1.00 98.50 88 PHE A N 1
ATOM 693 C CA . PHE A 1 88 ? 1.374 4.216 -8.183 1.00 98.50 88 PHE A CA 1
ATOM 694 C C . PHE A 1 88 ? 2.838 3.781 -7.977 1.00 98.50 88 PHE A C 1
ATOM 696 O O . PHE A 1 88 ? 3.761 4.280 -8.617 1.00 98.50 88 PHE A O 1
ATOM 703 N N . PRO A 1 89 ? 3.079 2.828 -7.061 1.00 98.50 89 PRO A N 1
ATOM 704 C CA . PRO A 1 89 ? 4.343 2.106 -6.990 1.00 98.50 89 PRO A CA 1
ATOM 705 C C . PRO A 1 89 ? 4.556 1.253 -8.248 1.00 98.50 89 PRO A C 1
ATOM 707 O O . PRO A 1 89 ? 3.686 0.468 -8.623 1.00 98.50 89 PRO A O 1
ATOM 710 N N . PHE A 1 90 ? 5.730 1.364 -8.863 1.00 98.50 90 PHE A N 1
ATOM 711 C CA . PHE A 1 90 ? 6.054 0.747 -10.148 1.00 98.50 90 PHE A CA 1
ATOM 712 C C . PHE A 1 90 ? 7.324 -0.116 -10.086 1.00 98.50 90 PHE A C 1
ATOM 714 O O . PHE A 1 90 ? 8.196 0.103 -9.246 1.00 98.50 90 PHE A O 1
ATOM 721 N N . GLU A 1 91 ? 7.438 -1.110 -10.971 1.00 97.94 91 GLU A N 1
ATOM 722 C CA . GLU A 1 91 ? 8.497 -2.138 -10.937 1.00 97.94 91 GLU A CA 1
ATOM 723 C C . GLU A 1 91 ? 9.927 -1.637 -11.191 1.00 97.94 91 GLU A C 1
ATOM 725 O O . GLU A 1 91 ? 10.881 -2.302 -10.785 1.00 97.94 91 GLU A O 1
ATOM 730 N N . ALA A 1 92 ? 10.086 -0.489 -11.854 1.00 97.94 92 ALA A N 1
ATOM 731 C CA . ALA A 1 92 ? 11.374 0.064 -12.268 1.00 97.94 92 ALA A CA 1
ATOM 732 C C . ALA A 1 92 ? 11.276 1.580 -12.509 1.00 97.94 92 ALA A C 1
ATOM 734 O O . ALA A 1 92 ? 10.186 2.142 -12.583 1.00 97.94 92 ALA A O 1
ATOM 735 N N . ALA A 1 93 ? 12.407 2.260 -12.699 1.00 97.56 93 ALA A N 1
ATOM 736 C CA . ALA A 1 93 ? 12.389 3.634 -13.193 1.00 97.56 93 ALA A CA 1
ATOM 737 C C . ALA A 1 93 ? 11.792 3.684 -14.612 1.00 97.56 93 ALA A C 1
ATOM 739 O O . ALA A 1 93 ? 12.051 2.803 -15.437 1.00 97.56 93 ALA A O 1
ATOM 740 N N . MET A 1 94 ? 11.045 4.741 -14.937 1.00 94.50 94 MET A N 1
ATOM 741 C CA . MET A 1 94 ? 10.504 4.922 -16.285 1.00 94.50 94 MET A CA 1
ATOM 742 C C . MET A 1 94 ? 11.620 4.926 -17.339 1.00 94.50 94 MET A C 1
ATOM 744 O O . MET A 1 94 ? 12.635 5.610 -17.201 1.00 94.50 94 MET A O 1
ATOM 748 N N . GLY A 1 95 ? 11.438 4.124 -18.392 1.00 95.31 95 GLY A N 1
ATOM 749 C CA . GLY A 1 95 ? 12.458 3.861 -19.414 1.00 95.31 95 GLY A CA 1
ATOM 750 C C . GLY A 1 95 ? 13.394 2.686 -19.099 1.00 95.31 95 GLY A C 1
ATOM 751 O O . GLY A 1 95 ? 14.184 2.303 -19.960 1.00 95.31 95 GLY A O 1
ATOM 752 N N . GLN A 1 96 ? 13.296 2.098 -17.904 1.00 97.44 96 GLN A N 1
ATOM 753 C CA . GLN A 1 96 ? 13.985 0.867 -17.490 1.00 97.44 96 GLN A CA 1
ATOM 754 C C . GLN A 1 96 ? 13.002 -0.259 -17.122 1.00 97.44 96 GLN A C 1
ATOM 756 O O . GLN A 1 96 ? 13.420 -1.311 -16.656 1.00 97.44 96 GLN A O 1
ATOM 761 N N . ASN A 1 97 ? 11.702 -0.048 -17.323 1.00 95.81 97 ASN A N 1
ATOM 762 C CA . ASN A 1 97 ? 10.655 -1.050 -17.131 1.00 95.81 97 ASN A CA 1
ATOM 763 C C . ASN A 1 97 ? 10.736 -2.191 -18.153 1.00 95.81 97 ASN A C 1
ATOM 765 O O . ASN A 1 97 ? 11.519 -2.123 -19.104 1.00 95.81 97 ASN A O 1
ATOM 769 N N . ASN A 1 98 ? 9.907 -3.227 -17.968 1.00 97.56 98 ASN A N 1
ATOM 770 C CA . ASN A 1 98 ? 9.897 -4.405 -18.834 1.00 97.56 98 ASN A CA 1
ATOM 771 C C . ASN A 1 98 ? 9.904 -4.014 -20.333 1.00 97.56 98 ASN A C 1
ATOM 773 O O . ASN A 1 98 ? 8.939 -3.418 -20.819 1.00 97.56 98 ASN A O 1
ATOM 777 N N . PRO A 1 99 ? 10.960 -4.358 -21.098 1.00 97.38 99 PRO A N 1
ATOM 778 C CA . PRO A 1 99 ? 11.079 -3.965 -22.502 1.00 97.38 99 PRO A CA 1
ATOM 779 C C . PRO A 1 99 ? 10.133 -4.744 -23.426 1.00 97.38 99 PRO A C 1
ATOM 781 O O . PRO A 1 99 ? 10.018 -4.410 -24.604 1.00 97.38 99 PRO A O 1
ATOM 784 N N . ASN A 1 100 ? 9.478 -5.790 -22.915 1.00 97.81 100 ASN A N 1
ATOM 785 C CA . ASN A 1 100 ? 8.586 -6.648 -23.683 1.00 97.81 100 ASN A CA 1
ATOM 786 C C . ASN A 1 100 ? 7.104 -6.295 -23.521 1.00 97.81 100 ASN A C 1
ATOM 788 O O . ASN A 1 100 ? 6.289 -6.975 -24.150 1.00 97.81 100 ASN A O 1
ATOM 792 N N . ILE A 1 101 ? 6.733 -5.275 -22.731 1.00 96.81 101 ILE A N 1
ATOM 793 C CA . ILE A 1 101 ? 5.321 -4.896 -22.557 1.00 96.81 101 ILE A CA 1
ATOM 794 C C . ILE A 1 101 ? 4.611 -4.716 -23.903 1.00 96.81 101 ILE A C 1
ATOM 796 O O . ILE A 1 101 ? 5.188 -4.220 -24.873 1.00 96.81 101 ILE A O 1
ATOM 800 N N . HIS A 1 102 ? 3.348 -5.140 -23.972 1.00 96.94 102 HIS A N 1
ATOM 801 C CA . HIS A 1 102 ? 2.535 -5.113 -25.198 1.00 96.94 102 HIS A CA 1
ATOM 802 C C . HIS A 1 102 ? 3.125 -5.912 -26.375 1.00 96.94 102 HIS A C 1
ATOM 804 O O . HIS A 1 102 ? 2.818 -5.643 -27.540 1.00 96.94 102 HIS A O 1
ATOM 810 N N . SER A 1 103 ? 3.946 -6.922 -26.090 1.00 97.75 103 SER A N 1
ATOM 811 C CA . SER A 1 103 ? 4.464 -7.855 -27.088 1.00 97.75 103 SER A CA 1
ATOM 812 C C . SER A 1 103 ? 4.202 -9.307 -26.677 1.00 97.75 103 SER A C 1
ATOM 814 O O . SER A 1 103 ? 4.003 -9.591 -25.497 1.00 97.75 103 SER A O 1
ATOM 816 N N . PRO A 1 104 ? 4.275 -10.270 -27.613 1.00 97.81 104 PRO A N 1
ATOM 817 C CA . PRO A 1 104 ? 4.227 -11.693 -27.270 1.00 97.81 104 PRO A CA 1
ATOM 818 C C . PRO A 1 104 ? 5.373 -12.169 -26.360 1.00 97.81 104 PRO A C 1
ATOM 820 O O . PRO A 1 104 ? 5.329 -13.301 -25.891 1.00 97.81 104 PRO A O 1
ATOM 823 N N . GLY A 1 105 ? 6.415 -11.351 -26.165 1.00 96.69 105 GLY A N 1
ATOM 824 C CA . GLY A 1 105 ? 7.522 -11.629 -25.251 1.00 96.69 105 GLY A CA 1
ATOM 825 C C . GLY A 1 105 ? 7.219 -11.288 -23.792 1.00 96.69 105 GLY A C 1
ATOM 826 O O . GLY A 1 105 ? 8.036 -11.600 -22.929 1.00 96.69 105 GLY A O 1
ATOM 827 N N . ASP A 1 106 ? 6.073 -10.665 -23.506 1.00 97.31 106 ASP A N 1
ATOM 828 C CA . ASP A 1 106 ? 5.606 -10.428 -22.142 1.00 97.31 106 ASP A CA 1
ATOM 829 C C . ASP A 1 106 ? 5.028 -11.721 -21.553 1.00 97.31 106 ASP A C 1
ATOM 831 O O . ASP A 1 106 ? 3.828 -11.995 -21.595 1.00 97.31 106 ASP A O 1
ATOM 835 N N . VAL A 1 107 ? 5.926 -12.596 -21.107 1.00 96.00 107 VAL A N 1
ATOM 836 C CA . VAL A 1 107 ? 5.602 -13.943 -20.630 1.00 96.00 107 VAL A CA 1
ATOM 837 C C . VAL A 1 107 ? 6.260 -14.207 -19.289 1.00 96.00 107 VAL A C 1
ATOM 839 O O . VAL A 1 107 ? 7.354 -13.727 -19.017 1.00 96.00 107 VAL A O 1
ATOM 842 N N . TYR A 1 108 ? 5.640 -15.057 -18.470 1.00 94.12 108 TYR A N 1
ATOM 843 C CA . TYR A 1 108 ? 6.159 -15.391 -17.140 1.00 94.12 108 TYR A CA 1
ATOM 844 C C . TYR A 1 108 ? 7.628 -15.860 -17.150 1.00 94.12 108 TYR A C 1
ATOM 846 O O . TYR A 1 108 ? 8.424 -15.469 -16.298 1.00 94.12 108 TYR A O 1
ATOM 854 N N . SER A 1 109 ? 8.021 -16.639 -18.164 1.00 94.88 109 SER A N 1
ATOM 855 C CA . SER A 1 109 ? 9.397 -17.128 -18.321 1.00 94.88 109 SER A CA 1
ATOM 856 C C . SER A 1 109 ? 10.436 -16.025 -18.550 1.00 94.88 109 SER A C 1
ATOM 858 O O . SER A 1 109 ? 11.625 -16.307 -18.497 1.00 94.88 109 SER A O 1
ATOM 860 N N . PHE A 1 110 ? 10.023 -14.789 -18.843 1.00 92.81 110 PHE A N 1
ATOM 861 C CA . PHE A 1 110 ? 10.930 -13.646 -18.915 1.00 92.81 110 PHE A CA 1
ATOM 862 C C . PHE A 1 110 ? 11.391 -13.197 -17.519 1.00 92.81 110 PHE A C 1
ATOM 864 O O . PHE A 1 110 ? 12.563 -12.872 -17.342 1.00 92.81 110 PHE A O 1
ATOM 871 N N . PHE A 1 111 ? 10.502 -13.241 -16.523 1.00 90.75 111 PHE A N 1
ATOM 872 C CA . PHE A 1 111 ? 10.808 -12.867 -15.135 1.00 90.75 111 PHE A CA 1
ATOM 873 C C . PHE A 1 111 ? 11.501 -14.005 -14.368 1.00 90.75 111 PHE A C 1
ATOM 875 O O . PHE A 1 111 ? 12.315 -13.748 -13.486 1.00 90.75 111 PHE A O 1
ATOM 882 N N . ASN A 1 112 ? 11.236 -15.259 -14.762 1.00 82.19 112 ASN A N 1
ATOM 883 C CA . ASN A 1 112 ? 11.712 -16.523 -14.172 1.00 82.19 112 ASN A CA 1
ATOM 884 C C . ASN A 1 112 ? 11.210 -16.811 -12.750 1.00 82.19 112 ASN A C 1
ATOM 886 O O . ASN A 1 112 ? 10.748 -17.920 -12.511 1.00 82.19 112 ASN A O 1
ATOM 890 N N . GLU A 1 113 ? 11.261 -15.836 -11.843 1.00 90.81 113 GLU A N 1
ATOM 891 C CA . GLU A 1 113 ? 10.886 -15.990 -10.434 1.00 90.81 113 GLU A CA 1
ATOM 892 C C . GLU A 1 113 ? 9.941 -14.863 -9.980 1.00 90.81 113 GLU A C 1
ATOM 894 O O . GLU A 1 113 ? 10.027 -13.740 -10.483 1.00 90.81 113 GLU A O 1
ATOM 899 N N . PRO A 1 114 ? 9.029 -15.121 -9.022 1.00 93.69 114 PRO A N 1
ATOM 900 C CA . PRO A 1 114 ? 8.053 -14.135 -8.555 1.00 93.69 114 PRO A CA 1
ATOM 901 C C . PRO A 1 114 ? 8.610 -13.157 -7.506 1.00 93.69 114 PRO A C 1
ATOM 903 O O . PRO A 1 114 ? 7.857 -12.327 -6.997 1.00 93.69 114 PRO A O 1
ATOM 906 N N . ASP A 1 115 ? 9.895 -13.251 -7.156 1.00 94.12 115 ASP A N 1
ATOM 907 C CA . ASP A 1 115 ? 10.507 -12.542 -6.024 1.00 94.12 115 ASP A CA 1
ATOM 908 C C . ASP A 1 115 ? 10.288 -11.025 -6.056 1.00 94.12 115 ASP A C 1
ATOM 910 O O . ASP A 1 115 ? 10.110 -10.402 -5.007 1.00 94.12 115 ASP A O 1
ATOM 914 N N . HIS A 1 116 ? 10.264 -10.416 -7.246 1.00 96.56 116 HIS A N 1
ATOM 915 C CA . HIS A 1 116 ? 9.987 -8.983 -7.374 1.00 96.56 116 HIS A CA 1
ATOM 916 C C . HIS A 1 116 ? 8.538 -8.658 -7.013 1.00 96.56 116 HIS A C 1
ATOM 918 O O . HIS A 1 116 ? 8.285 -7.806 -6.164 1.00 96.56 116 HIS A O 1
ATOM 924 N N . SER A 1 117 ? 7.583 -9.418 -7.551 1.00 97.19 117 SER A N 1
ATOM 925 C CA . SER A 1 117 ? 6.153 -9.238 -7.275 1.00 97.19 117 SER A CA 1
ATOM 926 C C . SER A 1 117 ? 5.797 -9.489 -5.812 1.00 97.19 117 SER A C 1
ATOM 928 O O . SER A 1 117 ? 4.868 -8.871 -5.292 1.00 97.19 117 SER A O 1
ATOM 930 N N . VAL A 1 118 ? 6.555 -10.340 -5.113 1.00 97.06 118 VAL A N 1
ATOM 931 C CA . VAL A 1 118 ? 6.398 -10.539 -3.664 1.00 97.06 118 VAL A CA 1
ATOM 932 C C . VAL A 1 118 ? 6.624 -9.236 -2.888 1.00 97.06 118 VAL A C 1
ATOM 934 O O . VAL A 1 118 ? 5.930 -9.002 -1.902 1.00 97.06 118 VAL A O 1
ATOM 937 N N . LYS A 1 119 ? 7.533 -8.356 -3.325 1.00 97.38 119 LYS A N 1
ATOM 938 C CA . LYS A 1 119 ? 7.782 -7.060 -2.662 1.00 97.38 119 LYS A CA 1
ATOM 939 C C . LYS A 1 119 ? 6.574 -6.130 -2.781 1.00 97.38 119 LYS A C 1
ATOM 941 O O . LYS A 1 119 ? 6.149 -5.545 -1.791 1.00 97.38 119 LYS A O 1
ATOM 946 N N . PHE A 1 120 ? 5.942 -6.091 -3.952 1.00 98.44 120 PHE A N 1
ATOM 947 C CA . PHE A 1 120 ? 4.688 -5.359 -4.155 1.00 98.44 120 PHE A CA 1
ATOM 948 C C . PHE A 1 120 ? 3.537 -5.944 -3.332 1.00 98.44 120 PHE A C 1
ATOM 950 O O . PHE A 1 120 ? 2.745 -5.197 -2.764 1.00 98.44 120 PHE A O 1
ATOM 957 N N . ALA A 1 121 ? 3.466 -7.273 -3.207 1.00 97.88 121 ALA A N 1
ATOM 958 C CA . ALA A 1 121 ? 2.478 -7.920 -2.348 1.00 97.88 121 ALA A CA 1
ATOM 959 C C . ALA A 1 121 ? 2.674 -7.560 -0.864 1.00 97.88 121 ALA A C 1
ATOM 961 O O . ALA A 1 121 ? 1.685 -7.340 -0.166 1.00 97.88 121 ALA A O 1
ATOM 962 N N . LYS A 1 122 ? 3.924 -7.458 -0.388 1.00 96.81 122 LYS A N 1
ATOM 963 C CA . LYS A 1 122 ? 4.232 -6.967 0.966 1.00 96.81 122 LYS A CA 1
ATOM 964 C C . LYS A 1 122 ? 3.764 -5.526 1.145 1.00 96.81 122 LYS A C 1
ATOM 966 O O . LYS A 1 122 ? 2.923 -5.301 2.005 1.00 96.81 122 LYS A O 1
ATOM 971 N N . LEU A 1 123 ? 4.177 -4.604 0.271 1.00 98.19 123 LEU A N 1
ATOM 972 C CA . LEU A 1 123 ? 3.745 -3.201 0.332 1.00 98.19 123 LEU A CA 1
ATOM 973 C C . LEU A 1 123 ? 2.214 -3.063 0.305 1.00 98.19 123 LEU A C 1
ATOM 975 O O . LEU A 1 123 ? 1.635 -2.299 1.072 1.00 98.19 123 LEU A O 1
ATOM 979 N N . GLY A 1 124 ? 1.533 -3.833 -0.548 1.00 97.75 124 GLY A N 1
ATOM 980 C CA . GLY A 1 124 ? 0.072 -3.856 -0.600 1.00 97.75 124 GLY A CA 1
ATOM 981 C C . GLY A 1 124 ? -0.565 -4.340 0.706 1.00 97.75 124 GLY A C 1
ATOM 982 O O . GLY A 1 124 ? -1.561 -3.771 1.147 1.00 97.75 124 GLY A O 1
ATOM 983 N N . LEU A 1 125 ? 0.007 -5.361 1.353 1.00 95.94 125 LEU A N 1
ATOM 984 C CA . LEU A 1 125 ? -0.457 -5.840 2.657 1.00 95.94 125 LEU A CA 1
ATOM 985 C C . LEU A 1 125 ? -0.189 -4.828 3.772 1.00 95.94 125 LEU A C 1
ATOM 987 O O . LEU A 1 125 ? -1.086 -4.588 4.574 1.00 95.94 125 LEU A O 1
ATOM 991 N N . GLU A 1 126 ? 0.999 -4.228 3.810 1.00 94.69 126 GLU A N 1
ATOM 992 C CA . GLU A 1 126 ? 1.351 -3.158 4.749 1.00 94.69 126 GLU A CA 1
ATOM 993 C C . GLU A 1 126 ? 0.349 -2.006 4.634 1.00 94.69 126 GLU A C 1
ATOM 995 O O . GLU A 1 126 ? -0.263 -1.613 5.627 1.00 94.69 126 GLU A O 1
ATOM 1000 N N . PHE A 1 127 ? 0.089 -1.544 3.406 1.00 95.88 127 PHE A N 1
ATOM 1001 C CA . PHE A 1 127 ? -0.889 -0.500 3.123 1.00 95.88 127 PHE A CA 1
ATOM 1002 C C . PHE A 1 127 ? -2.294 -0.890 3.583 1.00 95.88 127 PHE A C 1
ATOM 1004 O O . PHE A 1 127 ? -2.919 -0.144 4.331 1.00 95.88 127 PHE A O 1
ATOM 1011 N N . LEU A 1 128 ? -2.804 -2.056 3.173 1.00 93.31 128 LEU A N 1
ATOM 1012 C CA . LEU A 1 128 ? -4.161 -2.478 3.529 1.00 93.31 128 LEU A CA 1
ATOM 1013 C C . LEU A 1 128 ? -4.332 -2.649 5.038 1.00 93.31 128 LEU A C 1
ATOM 1015 O O . LEU A 1 128 ? -5.369 -2.266 5.574 1.00 93.31 128 LEU A O 1
ATOM 1019 N N . ILE A 1 129 ? -3.339 -3.221 5.722 1.00 89.81 129 ILE A N 1
ATOM 1020 C CA . ILE A 1 129 ? -3.381 -3.419 7.171 1.00 89.81 129 ILE A CA 1
ATOM 1021 C C . ILE A 1 129 ? -3.393 -2.065 7.874 1.00 89.81 129 ILE A C 1
ATOM 1023 O O . ILE A 1 129 ? -4.269 -1.836 8.703 1.00 89.81 129 ILE A O 1
ATOM 1027 N N . GLU A 1 130 ? -2.457 -1.175 7.554 1.00 88.69 130 GLU A N 1
ATOM 1028 C CA . GLU A 1 130 ? -2.291 0.095 8.263 1.00 88.69 130 GLU A CA 1
ATOM 1029 C C . GLU A 1 130 ? -3.378 1.117 7.899 1.00 88.69 130 GLU A C 1
ATOM 1031 O O . GLU A 1 130 ? -3.903 1.780 8.792 1.00 88.69 130 GLU A O 1
ATOM 1036 N N . ALA A 1 131 ? -3.818 1.184 6.639 1.00 84.25 131 ALA A N 1
ATOM 1037 C CA . ALA A 1 131 ? -4.919 2.057 6.223 1.00 84.25 131 ALA A CA 1
ATOM 1038 C C . ALA A 1 131 ? -6.278 1.588 6.771 1.00 84.25 131 ALA A C 1
ATOM 1040 O O . ALA A 1 131 ? -7.166 2.405 7.021 1.00 84.25 131 ALA A O 1
ATOM 1041 N N . ALA A 1 132 ? -6.455 0.278 6.987 1.00 81.56 132 ALA A N 1
ATOM 1042 C CA . ALA A 1 132 ? -7.649 -0.262 7.635 1.00 81.56 132 ALA A CA 1
ATOM 1043 C C . ALA A 1 132 ? -7.610 -0.140 9.165 1.00 81.56 132 ALA A C 1
ATOM 1045 O O . ALA A 1 132 ? -8.651 -0.322 9.808 1.00 81.56 132 ALA A O 1
ATOM 1046 N N . LYS A 1 133 ? -6.453 0.168 9.776 1.00 74.06 133 LYS A N 1
ATOM 1047 C CA . LYS A 1 133 ? -6.415 0.466 11.209 1.00 74.06 133 LYS A CA 1
ATOM 1048 C C . LYS A 1 133 ? -7.167 1.771 11.440 1.00 74.06 133 LYS A C 1
ATOM 1050 O O . LYS A 1 133 ? -6.779 2.816 10.920 1.00 74.06 133 LYS A O 1
ATOM 1055 N N . PRO A 1 134 ? -8.228 1.769 12.256 1.00 54.41 134 PRO A N 1
ATOM 1056 C CA . PRO A 1 134 ? -8.868 3.018 12.603 1.00 54.41 134 PRO A CA 1
ATOM 1057 C C . PRO A 1 134 ? -7.867 3.875 13.394 1.00 54.41 134 PRO A C 1
ATOM 1059 O O . PRO A 1 134 ? -7.316 3.419 14.398 1.00 54.41 134 PRO A O 1
ATOM 1062 N N . GLN A 1 135 ? -7.687 5.140 12.986 1.00 49.34 135 GLN A N 1
ATOM 1063 C CA . GLN A 1 135 ? -6.928 6.171 13.728 1.00 49.34 135 GLN A CA 1
ATOM 1064 C C . GLN A 1 135 ? -7.406 6.307 15.185 1.00 49.34 135 GLN A C 1
ATOM 1066 O O . GLN A 1 135 ? -6.710 6.802 16.068 1.00 49.34 135 GLN A O 1
ATOM 1071 N N . ILE A 1 136 ? -8.615 5.816 15.435 1.00 41.12 136 ILE A N 1
ATOM 1072 C CA . ILE A 1 136 ? -9.231 5.682 16.728 1.00 41.12 136 ILE A CA 1
ATOM 1073 C C . ILE A 1 136 ? -9.404 4.175 16.982 1.00 41.12 136 ILE A C 1
ATOM 1075 O O . ILE A 1 136 ? -10.419 3.575 16.642 1.00 41.12 136 ILE A O 1
ATOM 1079 N N . LEU A 1 137 ? -8.468 3.552 17.705 1.00 42.56 137 LEU A N 1
ATOM 1080 C CA . LEU A 1 137 ? -8.773 2.336 18.475 1.00 42.56 137 LEU A CA 1
ATOM 1081 C C . LEU A 1 137 ? -9.721 2.663 19.655 1.00 42.56 137 LEU A C 1
ATOM 1083 O O . LEU A 1 137 ? -9.662 2.022 20.700 1.00 42.56 137 LEU A O 1
ATOM 1087 N N . SER A 1 138 ? -10.664 3.588 19.491 1.00 41.41 138 SER A N 1
ATOM 1088 C CA . SER A 1 138 ? -11.865 3.751 20.308 1.00 41.41 138 SER A CA 1
ATOM 1089 C C . SER A 1 138 ? -13.044 3.276 19.465 1.00 41.41 138 SER A C 1
ATOM 1091 O O . SER A 1 138 ? -13.270 3.740 18.355 1.00 41.41 138 SER A O 1
ATOM 1093 N N . VAL A 1 139 ? -13.779 2.297 19.971 1.00 44.16 139 VAL A N 1
ATOM 1094 C CA . VAL A 1 139 ? -15.183 2.207 19.572 1.00 44.16 139 VAL A CA 1
ATOM 1095 C C . VAL A 1 139 ? -15.846 3.195 20.514 1.00 44.16 139 VAL A C 1
ATOM 1097 O O . VAL A 1 139 ? -15.566 3.103 21.712 1.00 44.16 139 VAL A O 1
ATOM 1100 N N . ASP A 1 140 ? -16.642 4.142 20.017 1.00 42.88 140 ASP A N 1
ATOM 1101 C CA . ASP A 1 140 ? -17.517 4.913 20.901 1.00 42.88 140 ASP A CA 1
ATOM 1102 C C . ASP A 1 140 ? -18.204 3.920 21.839 1.00 42.88 140 ASP A C 1
ATOM 1104 O O . ASP A 1 140 ? -18.850 2.963 21.397 1.00 42.88 140 ASP A O 1
ATOM 1108 N N . ASP A 1 141 ? -17.963 4.071 23.138 1.00 48.88 141 ASP A N 1
ATOM 1109 C CA . ASP A 1 141 ? -18.411 3.109 24.129 1.00 48.88 141 ASP A CA 1
ATOM 1110 C C . ASP A 1 141 ? -19.896 3.351 24.420 1.00 48.88 141 ASP A C 1
ATOM 1112 O O . ASP A 1 141 ? -20.296 3.773 25.503 1.00 48.88 141 ASP A O 1
ATOM 1116 N N . PHE A 1 142 ? -20.746 3.043 23.434 1.00 48.88 142 PHE A N 1
ATOM 1117 C CA . PHE A 1 142 ? -22.207 3.066 23.550 1.00 48.88 142 PHE A CA 1
ATOM 1118 C C . PHE A 1 142 ? -22.720 2.162 24.689 1.00 48.88 142 PHE A C 1
ATOM 1120 O O . PHE A 1 142 ? -23.903 2.195 25.030 1.00 48.88 142 PHE A O 1
ATOM 1127 N N . SER A 1 143 ? -21.838 1.357 25.298 1.00 53.84 143 SER A N 1
ATOM 1128 C CA . SER A 1 143 ? -22.137 0.431 26.381 1.00 53.84 143 SER A CA 1
ATOM 1129 C C . SER A 1 143 ? -21.775 0.937 27.784 1.00 53.84 143 SER A C 1
ATOM 1131 O O . SER A 1 143 ? -22.047 0.216 28.743 1.00 53.84 143 SER A O 1
ATOM 1133 N N . GLU A 1 144 ? -21.222 2.149 27.971 1.00 57.03 144 GLU A N 1
ATOM 1134 C CA . GLU A 1 144 ? -20.969 2.713 29.321 1.00 57.03 144 GLU A CA 1
ATOM 1135 C C . GLU A 1 144 ? -22.212 2.676 30.221 1.00 57.03 144 GLU A C 1
ATOM 1137 O O . GLU A 1 144 ? -22.133 2.317 31.399 1.00 57.03 144 GLU A O 1
ATOM 1142 N N . ASN A 1 145 ? -23.385 2.951 29.648 1.00 66.69 145 ASN A N 1
ATOM 1143 C CA . ASN A 1 145 ? -24.647 2.899 30.381 1.00 66.69 145 ASN A CA 1
ATOM 1144 C C . ASN A 1 145 ? -25.124 1.465 30.669 1.00 66.69 145 ASN A C 1
ATOM 1146 O O . ASN A 1 145 ? -25.899 1.271 31.601 1.00 66.69 145 ASN A O 1
ATOM 1150 N N . ALA A 1 146 ? -24.655 0.455 29.929 1.00 76.00 146 ALA A N 1
ATOM 1151 C CA . ALA A 1 146 ? -25.158 -0.919 29.996 1.00 76.00 146 ALA A CA 1
ATOM 1152 C C . ALA A 1 146 ? -24.280 -1.867 30.829 1.00 76.00 146 ALA A C 1
ATOM 1154 O O . ALA A 1 146 ? -24.818 -2.707 31.549 1.00 76.00 146 ALA A O 1
ATOM 1155 N N . ILE A 1 147 ? -22.951 -1.731 30.771 1.00 83.88 147 ILE A N 1
ATOM 1156 C CA . ILE A 1 147 ? -22.007 -2.612 31.470 1.00 83.88 147 ILE A CA 1
ATOM 1157 C C . ILE A 1 147 ? -20.794 -1.830 31.983 1.00 83.88 147 ILE A C 1
ATOM 1159 O O . ILE A 1 147 ? -20.187 -1.031 31.267 1.00 83.88 147 ILE A O 1
ATOM 1163 N N . ARG A 1 148 ? -20.423 -2.077 33.242 1.00 87.12 148 ARG A N 1
ATOM 1164 C CA . ARG A 1 148 ? -19.188 -1.589 33.863 1.00 87.12 148 ARG A CA 1
ATOM 1165 C C . ARG A 1 148 ? -18.145 -2.685 33.843 1.00 87.12 148 ARG A C 1
ATOM 1167 O O . ARG A 1 148 ? -18.442 -3.825 34.190 1.00 87.12 148 ARG A O 1
ATOM 1174 N N . VAL A 1 149 ? -16.924 -2.312 33.487 1.00 88.81 149 VAL A N 1
ATOM 1175 C CA . VAL A 1 149 ? -15.774 -3.211 33.465 1.00 88.81 149 VAL A CA 1
ATOM 1176 C C . VAL A 1 149 ? -14.581 -2.501 34.086 1.00 88.81 149 VAL A C 1
ATOM 1178 O O . VAL A 1 149 ? -14.378 -1.313 33.852 1.00 88.81 149 VAL A O 1
ATOM 1181 N N . PHE A 1 150 ? -13.803 -3.220 34.888 1.00 88.88 150 PHE A N 1
ATOM 1182 C CA . PHE A 1 150 ? -12.524 -2.745 35.404 1.00 88.88 150 PHE A CA 1
ATOM 1183 C C . PHE A 1 150 ? -11.542 -3.907 35.536 1.00 88.88 150 PHE A C 1
ATOM 1185 O O . PHE A 1 150 ? -11.939 -5.057 35.716 1.00 88.88 150 PHE A O 1
ATOM 1192 N N . VAL A 1 151 ? -10.249 -3.603 35.476 1.00 89.69 151 VAL A N 1
ATOM 1193 C CA . VAL A 1 151 ? -9.185 -4.591 35.668 1.00 89.69 151 VAL A CA 1
ATOM 1194 C C . VAL A 1 151 ? -8.463 -4.291 36.967 1.00 89.69 151 VAL A C 1
ATOM 1196 O O . VAL A 1 151 ? -8.077 -3.151 37.221 1.00 89.69 151 VAL A O 1
ATOM 1199 N N . LYS A 1 152 ? -8.285 -5.317 37.795 1.00 87.88 152 LYS A N 1
ATOM 1200 C CA . LYS A 1 152 ? -7.506 -5.238 39.031 1.00 87.88 152 LYS A CA 1
ATOM 1201 C C . LYS A 1 152 ? -6.806 -6.570 39.262 1.00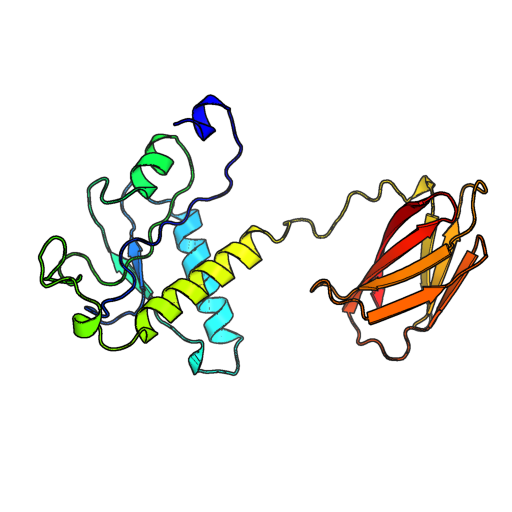 87.88 152 LYS A C 1
ATOM 1203 O O . LYS A 1 152 ? -7.428 -7.605 39.060 1.00 87.88 152 LYS A O 1
ATOM 1208 N N . ASP A 1 153 ? -5.532 -6.543 39.654 1.00 88.12 153 ASP A N 1
ATOM 1209 C CA . ASP A 1 153 ? -4.749 -7.739 40.006 1.00 88.12 153 ASP A CA 1
ATOM 1210 C C . ASP A 1 153 ? -4.832 -8.845 38.933 1.00 88.12 153 ASP A C 1
ATOM 1212 O O . ASP A 1 153 ? -5.150 -9.999 39.212 1.00 88.12 153 ASP A O 1
ATOM 1216 N N . LYS A 1 154 ? -4.621 -8.457 37.665 1.00 88.19 154 LYS A N 1
ATOM 1217 C CA . LYS A 1 154 ? -4.792 -9.309 36.474 1.00 88.19 154 LYS A CA 1
ATOM 1218 C C . LYS A 1 154 ? -6.126 -10.057 36.409 1.00 88.19 154 LYS A C 1
ATOM 1220 O O . LYS A 1 154 ? -6.196 -11.187 35.940 1.00 88.19 154 LYS A O 1
ATOM 1225 N N . THR A 1 155 ? -7.191 -9.417 36.861 1.00 91.31 155 THR A N 1
ATOM 1226 C CA . THR A 1 155 ? -8.543 -9.958 36.806 1.00 91.31 155 THR A CA 1
ATOM 1227 C C . THR A 1 155 ? -9.450 -8.935 36.142 1.00 91.31 155 THR A C 1
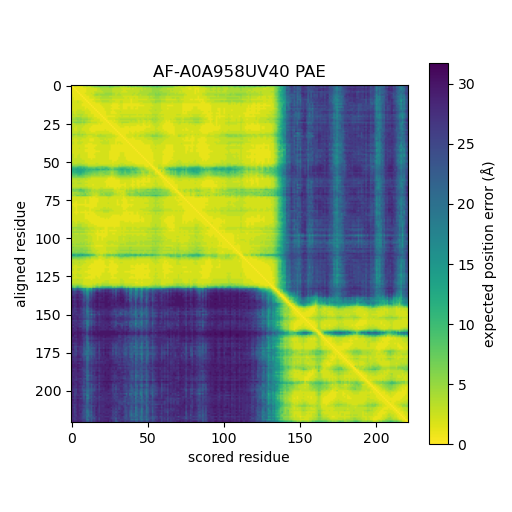ATOM 1229 O O . THR A 1 155 ? -9.544 -7.790 36.597 1.00 91.31 155 THR A O 1
ATOM 1232 N N . LEU A 1 156 ? -10.109 -9.333 35.055 1.00 92.44 156 LEU A N 1
ATOM 1233 C CA . LEU A 1 156 ? -11.158 -8.541 34.423 1.00 92.44 156 LEU A CA 1
ATOM 1234 C C . LEU A 1 156 ? -12.441 -8.727 35.222 1.00 92.44 156 LEU A C 1
ATOM 1236 O O . LEU A 1 156 ? -12.956 -9.834 35.289 1.00 92.44 156 LEU A O 1
ATOM 1240 N N . ASN A 1 157 ? -12.967 -7.660 35.802 1.00 92.88 157 ASN A N 1
ATOM 1241 C CA . ASN A 1 157 ? -14.215 -7.669 36.553 1.00 92.88 157 ASN A CA 1
ATOM 1242 C C . ASN A 1 157 ? -15.286 -6.952 35.740 1.00 92.88 157 ASN A C 1
ATOM 1244 O O . ASN A 1 157 ? -15.017 -5.894 35.166 1.00 92.88 157 ASN A O 1
ATOM 1248 N N . TYR A 1 158 ? -16.501 -7.490 35.718 1.00 92.31 158 TYR A N 1
ATOM 1249 C CA . TYR A 1 158 ? -17.619 -6.892 34.998 1.00 92.31 158 TYR A CA 1
ATOM 1250 C C . TYR A 1 158 ? -18.910 -6.914 35.815 1.00 92.31 158 TYR A C 1
ATOM 1252 O O . TYR A 1 158 ? -19.099 -7.755 36.694 1.00 92.31 158 TYR A O 1
ATOM 1260 N N . ARG A 1 159 ? -19.815 -5.983 35.505 1.00 90.31 159 ARG A N 1
ATOM 1261 C CA . ARG A 1 159 ? -21.180 -5.938 36.037 1.00 90.31 159 ARG A CA 1
ATOM 1262 C C . ARG A 1 159 ? -22.118 -5.225 35.070 1.00 90.31 159 ARG A C 1
ATOM 1264 O O . ARG A 1 159 ? -21.819 -4.115 34.632 1.00 90.31 159 ARG A O 1
ATOM 1271 N N . LEU A 1 160 ? -23.270 -5.824 34.786 1.00 88.12 160 LEU A N 1
ATOM 1272 C CA . LEU A 1 160 ? -24.356 -5.177 34.053 1.00 88.12 160 LEU A CA 1
ATOM 1273 C C . LEU A 1 160 ? -25.008 -4.088 34.919 1.00 88.12 160 LEU A C 1
ATOM 1275 O O . LEU A 1 160 ? -25.275 -4.287 36.104 1.00 88.12 160 LEU A O 1
ATOM 1279 N N . ASN A 1 161 ? -25.254 -2.919 34.330 1.00 81.19 161 ASN A N 1
ATOM 1280 C CA . ASN A 1 161 ? -25.905 -1.795 35.007 1.00 81.19 161 ASN A CA 1
ATOM 1281 C C . ASN A 1 161 ? -27.437 -1.901 34.960 1.00 81.19 161 ASN A C 1
ATOM 1283 O O . ASN A 1 161 ? -28.101 -1.438 35.884 1.00 81.19 161 ASN A O 1
ATOM 1287 N N . ASN A 1 162 ? -27.986 -2.515 33.905 1.00 68.44 162 ASN A N 1
ATOM 1288 C CA . ASN A 1 162 ? -29.422 -2.733 33.725 1.00 68.44 162 ASN A CA 1
ATOM 1289 C C . ASN A 1 162 ? -29.728 -4.236 33.754 1.00 68.44 162 ASN A C 1
ATOM 1291 O O . ASN A 1 162 ? -29.296 -4.984 32.878 1.00 68.44 162 ASN A O 1
ATOM 1295 N N . ILE A 1 163 ? -30.488 -4.661 34.764 1.00 64.81 163 ILE A N 1
ATOM 1296 C CA . ILE A 1 163 ? -30.787 -6.067 35.065 1.00 64.81 163 ILE A CA 1
ATOM 1297 C C . ILE A 1 163 ? -31.978 -6.541 34.221 1.00 64.81 163 ILE A C 1
ATOM 1299 O O . ILE A 1 163 ? -33.107 -6.655 34.691 1.00 64.81 163 ILE A O 1
ATOM 1303 N N . VAL A 1 164 ? -31.743 -6.741 32.928 1.00 68.31 164 VAL A N 1
ATOM 1304 C CA . VAL A 1 164 ? -32.728 -7.326 31.993 1.00 68.31 164 VAL A CA 1
ATOM 1305 C C . VAL A 1 164 ? -32.260 -8.660 31.405 1.00 68.31 164 VAL A C 1
ATOM 1307 O O . VAL A 1 164 ? -33.015 -9.308 30.688 1.00 68.31 164 VAL A O 1
ATOM 1310 N N . SER A 1 165 ? -31.027 -9.077 31.704 1.00 82.44 165 SER A N 1
ATOM 1311 C CA . SER A 1 165 ? -30.426 -10.350 31.289 1.00 82.44 165 SER A CA 1
ATOM 1312 C C . SER A 1 165 ? -29.192 -10.649 32.148 1.00 82.44 165 SER A C 1
ATOM 1314 O O . SER A 1 165 ? -28.659 -9.742 32.784 1.00 82.44 165 SER A O 1
ATOM 1316 N N . SER A 1 166 ? -28.704 -11.889 32.106 1.00 88.75 166 SER A N 1
ATOM 1317 C CA . SER A 1 166 ? -27.362 -12.283 32.549 1.00 88.75 166 SER A CA 1
ATOM 1318 C C . SER A 1 166 ? -26.380 -12.318 31.375 1.00 88.75 166 SER A C 1
ATOM 1320 O O . SER A 1 166 ? -26.782 -12.361 30.202 1.00 88.75 166 SER A O 1
ATOM 1322 N N . VAL A 1 167 ? -25.085 -12.284 31.697 1.00 91.19 167 VAL A N 1
ATOM 1323 C CA . VAL A 1 167 ? -24.010 -12.570 30.746 1.00 91.19 167 VAL A CA 1
ATOM 1324 C C . VAL A 1 167 ? -23.928 -14.083 30.570 1.00 91.19 167 VAL A C 1
ATOM 1326 O O . VAL A 1 167 ? -23.781 -14.798 31.553 1.00 91.19 167 VAL A O 1
ATOM 1329 N N . LYS A 1 168 ? -24.009 -14.539 29.318 1.00 93.06 168 LYS A N 1
ATOM 1330 C CA . LYS A 1 168 ? -23.882 -15.938 28.892 1.00 93.06 168 LYS A CA 1
ATOM 1331 C C . LYS A 1 168 ? -22.432 -16.348 28.672 1.00 93.06 168 LYS A C 1
ATOM 1333 O O . LYS A 1 168 ? -22.010 -17.451 28.995 1.00 93.06 168 LYS A O 1
ATOM 1338 N N . ASN A 1 169 ? -21.659 -15.476 28.035 1.00 93.50 169 ASN A N 1
ATOM 1339 C CA . ASN A 1 169 ? -20.264 -15.747 27.715 1.00 93.50 169 ASN A CA 1
ATOM 1340 C C . ASN A 1 169 ? -19.463 -14.455 27.715 1.00 93.50 169 ASN A C 1
ATOM 1342 O O . ASN A 1 169 ? -19.955 -13.413 27.268 1.00 93.50 169 ASN A O 1
ATOM 1346 N N . VAL A 1 170 ? -18.210 -14.553 28.149 1.00 94.56 170 VAL A N 1
ATOM 1347 C CA . VAL A 1 170 ? -17.217 -13.511 27.924 1.00 94.56 170 VAL A CA 1
ATOM 1348 C C . VAL A 1 170 ? -16.022 -14.097 27.200 1.00 94.56 170 VAL A C 1
ATOM 1350 O O . VAL A 1 170 ? -15.407 -15.057 27.650 1.00 94.56 170 VAL A O 1
ATOM 1353 N N . SER A 1 171 ? -15.675 -13.487 26.075 1.00 93.75 171 SER A N 1
ATOM 1354 C CA . SER A 1 171 ? -14.507 -13.845 25.281 1.00 93.75 171 SER A CA 1
ATOM 1355 C C . SER A 1 171 ? -13.509 -12.697 25.269 1.00 93.75 171 SER A C 1
ATOM 1357 O O . SER A 1 171 ? -13.904 -11.552 25.064 1.00 93.75 171 SER A O 1
ATOM 1359 N N . VAL A 1 172 ? -12.220 -12.984 25.448 1.00 92.88 172 VAL A N 1
ATOM 1360 C CA . VAL A 1 172 ? -11.158 -11.972 25.344 1.00 92.88 172 VAL A CA 1
ATOM 1361 C C . VAL A 1 172 ? -10.345 -12.200 24.081 1.00 92.88 172 VAL A C 1
ATOM 1363 O O . VAL A 1 172 ? -9.944 -13.326 23.791 1.00 92.88 172 VAL A O 1
ATOM 1366 N N . TYR A 1 173 ? -10.078 -11.120 23.357 1.00 89.69 173 TYR A N 1
ATOM 1367 C CA . TYR A 1 173 ? -9.314 -11.106 22.119 1.00 89.69 173 TYR A CA 1
ATOM 1368 C C . TYR A 1 173 ? -8.064 -10.233 22.256 1.00 89.69 173 TYR A C 1
ATOM 1370 O O . TYR A 1 173 ? -8.077 -9.219 22.961 1.00 89.69 173 TYR A O 1
ATOM 1378 N N . SER A 1 174 ? -6.992 -10.615 21.559 1.00 85.19 174 SER A N 1
ATOM 1379 C CA . SER A 1 174 ? -5.834 -9.749 21.328 1.00 85.19 174 SER A CA 1
ATOM 1380 C C . SER A 1 174 ? -6.197 -8.607 20.373 1.00 85.19 174 SER A C 1
ATOM 1382 O O . SER A 1 174 ? -7.192 -8.677 19.649 1.00 85.19 174 SER A O 1
ATOM 1384 N N . VAL A 1 175 ? -5.356 -7.570 20.310 1.00 78.31 175 VAL A N 1
ATOM 1385 C CA . VAL A 1 175 ? -5.500 -6.487 19.315 1.00 78.31 175 VAL A CA 1
ATOM 1386 C C . VAL A 1 175 ? -5.412 -6.969 17.864 1.00 78.31 175 VAL A C 1
ATOM 1388 O O . VAL A 1 175 ? -5.934 -6.303 16.979 1.00 78.31 175 VAL A O 1
ATOM 1391 N N . ALA A 1 176 ? -4.813 -8.137 17.621 1.00 77.25 176 ALA A N 1
ATOM 1392 C CA . ALA A 1 176 ? -4.772 -8.779 16.308 1.00 77.25 176 ALA A CA 1
ATOM 1393 C C . ALA A 1 176 ? -6.037 -9.612 16.002 1.00 77.25 176 ALA A C 1
ATOM 1395 O O . ALA A 1 176 ? -6.085 -10.314 14.997 1.00 77.25 176 ALA A O 1
ATOM 1396 N N . GLY A 1 177 ? -7.052 -9.589 16.876 1.00 75.69 177 GLY A N 1
ATOM 1397 C CA . GLY A 1 177 ? -8.312 -10.317 16.692 1.00 75.69 177 GLY A CA 1
ATOM 1398 C C . GLY A 1 177 ? -8.261 -11.801 17.072 1.00 75.69 177 GLY A C 1
ATOM 1399 O O . GLY A 1 177 ? -9.248 -12.515 16.902 1.00 75.69 177 GLY A O 1
ATOM 1400 N N . GLN A 1 178 ? -7.149 -12.289 17.626 1.00 82.56 178 GLN A N 1
ATOM 1401 C CA . GLN A 1 178 ? -7.051 -13.669 18.102 1.00 82.56 178 GLN A CA 1
ATOM 1402 C C . GLN A 1 178 ? -7.840 -13.837 19.403 1.00 82.56 178 GLN A C 1
ATOM 1404 O O . GLN A 1 178 ? -7.574 -13.133 20.375 1.00 82.56 178 GLN A O 1
ATOM 1409 N N . ARG A 1 179 ? -8.763 -14.806 19.462 1.00 87.12 179 ARG A N 1
ATOM 1410 C CA . ARG A 1 179 ? -9.454 -15.170 20.709 1.00 87.12 179 ARG A CA 1
ATOM 1411 C C . ARG A 1 179 ? -8.494 -15.897 21.650 1.00 87.12 179 ARG A C 1
ATOM 1413 O O . ARG A 1 179 ? -7.965 -16.944 21.289 1.00 87.12 179 ARG A O 1
ATOM 1420 N N . ILE A 1 180 ? -8.298 -15.352 22.845 1.00 88.00 180 ILE A N 1
ATOM 1421 C CA . ILE A 1 180 ? -7.369 -15.867 23.858 1.00 88.00 180 ILE A CA 1
ATOM 1422 C C . ILE A 1 180 ? -8.102 -16.763 24.857 1.00 88.00 180 ILE A C 1
ATOM 1424 O O . ILE A 1 180 ? -7.642 -17.861 25.147 1.00 88.00 180 ILE A O 1
ATOM 1428 N N . ILE A 1 181 ? -9.257 -16.314 25.353 1.00 91.12 181 ILE A N 1
ATOM 1429 C CA . ILE A 1 181 ? -10.102 -17.075 26.282 1.00 91.12 181 ILE A CA 1
ATOM 1430 C C . ILE A 1 181 ? -11.576 -16.869 25.943 1.00 91.12 181 ILE A C 1
ATOM 1432 O O . ILE A 1 181 ? -11.946 -15.885 25.292 1.00 91.12 181 ILE A O 1
ATOM 1436 N N . SER A 1 182 ? -12.407 -17.813 26.368 1.00 92.81 182 SER A N 1
ATOM 1437 C CA . SER A 1 182 ? -13.859 -17.738 26.296 1.00 92.81 182 SER A CA 1
ATOM 1438 C C . SER A 1 182 ? -14.438 -18.536 27.455 1.00 92.81 182 SER A C 1
ATOM 1440 O O . SER A 1 182 ? -14.299 -19.756 27.473 1.00 92.81 182 SER A O 1
ATOM 1442 N N . ASP A 1 183 ? -15.082 -17.844 28.387 1.00 92.62 183 ASP A N 1
ATOM 1443 C CA . ASP A 1 183 ? -15.660 -18.441 29.587 1.00 92.62 183 ASP A CA 1
ATOM 1444 C C . ASP A 1 183 ? -17.179 -18.278 29.559 1.00 92.62 183 ASP A C 1
ATOM 1446 O O . ASP A 1 183 ? -17.703 -17.189 29.291 1.00 92.62 183 ASP A O 1
ATOM 1450 N N . GLU A 1 184 ? -17.896 -19.371 29.812 1.00 92.94 184 GLU A N 1
ATOM 1451 C CA . GLU A 1 184 ? -19.337 -19.322 30.040 1.00 92.94 184 GLU A CA 1
ATOM 1452 C C . GLU A 1 184 ? -19.634 -18.723 31.414 1.00 92.94 184 GLU A C 1
ATOM 1454 O O . GLU A 1 184 ? -18.972 -19.009 32.410 1.00 92.94 184 GLU A O 1
ATOM 1459 N N . MET A 1 185 ? -20.652 -17.878 31.441 1.00 89.56 185 MET A N 1
ATOM 1460 C CA . MET A 1 185 ? -21.117 -17.138 32.600 1.00 89.56 185 MET A CA 1
ATOM 1461 C C . MET A 1 185 ? -22.612 -17.405 32.753 1.00 89.56 185 MET A C 1
ATOM 1463 O O . MET A 1 185 ? -23.282 -17.738 31.782 1.00 89.56 185 MET A O 1
ATOM 1467 N N . ASN A 1 186 ? -23.139 -17.259 33.965 1.00 86.69 186 ASN A N 1
ATOM 1468 C CA . ASN A 1 186 ? -24.578 -17.367 34.222 1.00 86.69 186 ASN A CA 1
ATOM 1469 C C . ASN A 1 186 ? -25.052 -16.297 35.213 1.00 86.69 186 ASN A C 1
ATOM 1471 O O . ASN A 1 186 ? -26.024 -16.496 35.934 1.00 86.69 186 ASN A O 1
ATOM 1475 N N . ASP A 1 187 ? -24.363 -15.156 35.238 1.00 88.50 187 ASP A N 1
ATOM 1476 C CA . ASP A 1 187 ? -24.564 -14.103 36.229 1.00 88.50 187 ASP A CA 1
ATOM 1477 C C . ASP A 1 187 ? -24.554 -12.707 35.588 1.00 88.50 187 ASP A C 1
ATOM 1479 O O . ASP A 1 187 ? -24.101 -12.486 34.463 1.00 88.50 187 ASP A O 1
ATOM 1483 N N . GLU A 1 188 ? -25.083 -11.727 36.317 1.00 88.94 188 GLU A N 1
ATOM 1484 C CA . GLU A 1 188 ? -25.097 -10.309 35.924 1.00 88.94 188 GLU A CA 1
ATOM 1485 C C . GLU A 1 188 ? -23.753 -9.610 36.181 1.00 88.94 188 GLU A C 1
ATOM 1487 O O . GLU A 1 188 ? -23.499 -8.508 35.686 1.00 88.94 188 GLU A O 1
ATOM 1492 N N . ALA A 1 189 ? -22.898 -10.232 36.987 1.00 91.06 189 ALA A N 1
ATOM 1493 C CA . ALA A 1 189 ? -21.571 -9.764 37.338 1.00 91.06 189 ALA A CA 1
ATOM 1494 C C . ALA A 1 189 ? -20.640 -10.961 37.515 1.00 91.06 189 ALA A C 1
ATOM 1496 O O . ALA A 1 189 ? -21.071 -12.033 37.927 1.00 91.06 189 ALA A O 1
ATOM 1497 N N . GLY A 1 190 ? -19.357 -10.758 37.254 1.00 92.69 190 GLY A N 1
ATOM 1498 C CA . GLY A 1 190 ? -18.374 -11.820 37.378 1.00 92.69 190 GLY A CA 1
ATOM 1499 C C . GLY A 1 190 ? -16.966 -11.326 37.115 1.00 92.69 190 GLY A C 1
ATOM 1500 O O . GLY A 1 190 ? -16.714 -10.125 36.959 1.00 92.69 190 GLY A O 1
ATOM 1501 N N . SER A 1 191 ? -16.042 -12.276 37.062 1.00 93.06 191 SER A N 1
ATOM 1502 C CA . SER A 1 191 ? -14.641 -11.991 36.805 1.00 93.06 191 SER A CA 1
ATOM 1503 C C . SER A 1 191 ? -13.969 -13.065 35.963 1.00 93.06 191 SER A C 1
ATOM 1505 O O . SER A 1 191 ? -14.383 -14.219 35.985 1.00 93.06 191 SER A O 1
ATOM 1507 N N . ILE A 1 192 ? -12.914 -12.672 35.253 1.00 92.56 192 ILE A N 1
ATOM 1508 C CA . ILE A 1 192 ? -12.077 -13.546 34.426 1.00 92.56 192 ILE A CA 1
ATOM 1509 C C . ILE A 1 192 ? -10.630 -13.343 34.835 1.00 92.56 192 ILE A C 1
ATOM 1511 O O . ILE A 1 192 ? -10.147 -12.207 34.894 1.00 92.56 192 ILE A O 1
ATOM 1515 N N . GLU A 1 193 ? -9.936 -14.443 35.100 1.00 92.31 193 GLU A N 1
ATOM 1516 C CA . GLU A 1 193 ? -8.522 -14.422 35.446 1.00 92.31 193 GLU A CA 1
ATOM 1517 C C . GLU A 1 193 ? -7.658 -14.258 34.187 1.00 92.31 193 GLU A C 1
ATOM 1519 O O . GLU A 1 193 ? -7.784 -14.993 33.212 1.00 92.31 193 GLU A O 1
ATOM 1524 N N . LEU A 1 194 ? -6.744 -13.287 34.216 1.00 88.94 194 LEU A N 1
ATOM 1525 C CA . LEU A 1 194 ? -5.869 -12.913 33.099 1.00 88.94 194 LEU A CA 1
ATOM 1526 C C . LEU A 1 194 ? -4.390 -13.188 33.412 1.00 88.94 194 LEU A C 1
ATOM 1528 O O . LEU A 1 194 ? -3.495 -12.570 32.843 1.00 88.94 194 LEU A O 1
ATOM 1532 N N . GLN A 1 195 ? -4.086 -14.077 34.358 1.00 82.00 195 GLN A N 1
ATOM 1533 C CA . GLN A 1 195 ? -2.719 -14.245 34.877 1.00 82.00 195 GLN A CA 1
ATOM 1534 C C . GLN A 1 195 ? -1.714 -14.670 33.795 1.00 82.00 195 GLN A C 1
ATOM 1536 O O . GLN A 1 195 ? -0.554 -14.257 33.843 1.00 82.00 195 GLN A O 1
ATOM 1541 N N . GLN A 1 196 ? -2.175 -15.441 32.805 1.00 81.88 196 GLN A N 1
ATOM 1542 C CA . GLN A 1 196 ? -1.373 -15.922 31.673 1.00 81.88 196 GLN A CA 1
ATOM 1543 C C . GLN A 1 196 ? -1.220 -14.887 30.544 1.00 81.88 196 GLN A C 1
ATOM 1545 O O . GLN A 1 196 ? -0.514 -15.139 29.571 1.00 81.88 196 GLN A O 1
ATOM 1550 N N . PHE A 1 197 ? -1.878 -13.731 30.649 1.00 83.62 197 PHE A N 1
ATOM 1551 C CA . PHE A 1 197 ? -1.879 -12.714 29.608 1.00 83.62 197 PHE A CA 1
ATOM 1552 C C . PHE A 1 197 ? -0.643 -11.820 29.774 1.00 83.62 197 PHE A C 1
ATOM 1554 O O . PHE A 1 197 ? -0.244 -11.461 30.893 1.00 83.62 197 PHE A O 1
ATOM 1561 N N . ALA A 1 198 ? -0.027 -11.477 28.643 1.00 85.00 198 ALA A N 1
ATOM 1562 C CA . ALA A 1 198 ? 1.039 -10.486 28.588 1.00 85.00 198 ALA A CA 1
ATOM 1563 C C . ALA A 1 198 ? 0.493 -9.091 28.934 1.00 85.00 198 ALA A C 1
ATOM 1565 O O . ALA A 1 198 ? -0.708 -8.841 28.863 1.00 85.00 198 ALA A O 1
ATOM 1566 N N . GLN A 1 199 ? 1.370 -8.165 29.313 1.00 82.94 199 GLN A N 1
ATOM 1567 C CA . GLN A 1 199 ? 0.961 -6.767 29.433 1.00 82.94 199 GLN A CA 1
ATOM 1568 C C . GLN A 1 199 ? 0.568 -6.232 28.054 1.00 82.94 199 GLN A C 1
ATOM 1570 O O . GLN A 1 199 ? 1.244 -6.516 27.064 1.00 82.94 199 GLN A O 1
ATOM 1575 N N . GLY A 1 200 ? -0.520 -5.468 27.982 1.00 82.31 200 GLY A N 1
ATOM 1576 C CA . GLY A 1 200 ? -0.984 -4.914 26.716 1.00 82.31 200 GLY A CA 1
ATOM 1577 C C . GLY A 1 200 ? -2.480 -4.643 26.646 1.00 82.31 200 GLY A C 1
ATOM 1578 O O . GLY A 1 200 ? -3.200 -4.658 27.646 1.00 82.31 200 GLY A O 1
ATOM 1579 N N . PHE A 1 201 ? -2.935 -4.366 25.427 1.00 83.88 201 PHE A N 1
ATOM 1580 C CA . PHE A 1 201 ? -4.326 -4.062 25.118 1.00 83.88 201 PHE A CA 1
ATOM 1581 C C . PHE A 1 201 ? -5.105 -5.320 24.741 1.00 83.88 201 PHE A C 1
ATOM 1583 O O . PHE A 1 201 ? -4.630 -6.163 23.978 1.00 83.88 201 PHE A O 1
ATOM 1590 N N . TYR A 1 202 ? -6.339 -5.393 25.229 1.00 88.62 202 TYR A N 1
ATOM 1591 C CA . TYR A 1 202 ? -7.247 -6.503 24.978 1.00 88.62 202 TYR A CA 1
ATOM 1592 C C . TYR A 1 202 ? -8.679 -6.015 24.770 1.00 88.62 202 TYR A C 1
ATOM 1594 O O . TYR A 1 202 ? -9.064 -4.916 25.184 1.00 88.62 202 TYR A O 1
ATOM 1602 N N . ILE A 1 203 ? -9.478 -6.863 24.128 1.00 90.62 203 ILE A N 1
ATOM 1603 C CA . ILE A 1 203 ? -10.897 -6.624 23.869 1.00 90.62 203 ILE A CA 1
ATOM 1604 C C . ILE A 1 203 ? -11.704 -7.723 24.557 1.00 90.62 203 ILE A C 1
ATOM 1606 O O . ILE A 1 203 ? -11.561 -8.892 24.216 1.00 90.62 203 ILE A O 1
ATOM 1610 N N . ALA A 1 204 ? -12.568 -7.358 25.500 1.00 91.94 204 ALA A N 1
ATOM 1611 C CA . ALA A 1 204 ? -13.565 -8.245 26.084 1.00 91.94 204 ALA A CA 1
ATOM 1612 C C . ALA A 1 204 ? -14.888 -8.126 25.320 1.00 91.94 204 ALA A C 1
ATOM 1614 O O . ALA A 1 204 ? -15.430 -7.032 25.180 1.00 91.94 204 ALA A O 1
ATOM 1615 N N . HIS A 1 205 ? -15.415 -9.252 24.859 1.00 92.12 205 HIS A N 1
ATOM 1616 C CA . HIS A 1 205 ? -16.699 -9.385 24.186 1.00 92.12 205 HIS A CA 1
ATOM 1617 C C . HIS A 1 205 ? -17.660 -10.166 25.083 1.00 92.12 205 HIS A C 1
ATOM 1619 O O . HIS A 1 205 ? -17.410 -11.327 25.401 1.00 92.12 205 HIS A O 1
ATOM 1625 N N . PHE A 1 206 ? -18.757 -9.532 25.472 1.00 91.56 206 PHE A N 1
ATOM 1626 C CA . PHE A 1 206 ? -19.801 -10.080 26.325 1.00 91.56 206 PHE A CA 1
ATOM 1627 C C . PHE A 1 206 ? -20.988 -10.456 25.453 1.00 91.56 206 PHE A C 1
ATOM 1629 O O . PHE A 1 206 ? -21.480 -9.624 24.696 1.00 91.56 206 PHE A O 1
ATOM 1636 N N . THR A 1 207 ? -21.474 -11.682 25.580 1.00 91.19 207 THR A N 1
ATOM 1637 C CA . THR A 1 207 ? -22.740 -12.124 24.986 1.00 91.19 207 THR A CA 1
ATOM 1638 C C . THR A 1 207 ? -23.732 -12.358 26.112 1.00 91.19 207 THR A C 1
ATOM 1640 O O . THR A 1 207 ? -23.403 -13.040 27.079 1.00 91.19 207 THR A O 1
ATOM 1643 N N . LEU A 1 208 ? -24.925 -11.784 26.014 1.00 90.81 208 LEU A N 1
ATOM 1644 C CA . LEU A 1 208 ? -26.018 -11.985 26.960 1.00 90.81 208 LEU A CA 1
ATOM 1645 C C . LEU A 1 208 ? -26.892 -13.180 26.560 1.00 90.81 208 LEU A C 1
ATOM 1647 O O . LEU A 1 208 ? -26.932 -13.565 25.391 1.00 90.81 208 LEU A O 1
ATOM 1651 N N . GLU A 1 209 ? -27.657 -13.720 27.510 1.00 90.25 209 GLU A N 1
ATOM 1652 C CA . GLU A 1 209 ? -28.628 -14.799 27.246 1.00 90.25 209 GLU A CA 1
ATOM 1653 C C . GLU A 1 209 ? -29.703 -14.416 26.219 1.00 90.25 209 GLU A C 1
ATOM 1655 O O . GLU A 1 209 ? -30.132 -15.237 25.410 1.00 90.25 209 GLU A O 1
ATOM 1660 N N . ASN A 1 210 ? -30.101 -13.144 26.187 1.00 87.56 210 ASN A N 1
ATOM 1661 C CA . ASN A 1 210 ? -31.058 -12.627 25.208 1.00 87.56 210 ASN A CA 1
ATOM 1662 C C . ASN A 1 210 ? -30.447 -12.350 23.814 1.00 87.56 210 ASN A C 1
ATOM 1664 O O . ASN A 1 210 ? -31.135 -11.820 22.944 1.00 87.56 210 ASN A O 1
ATOM 1668 N N . GLY A 1 211 ? -29.168 -12.680 23.599 1.00 84.75 211 GLY A N 1
ATOM 1669 C CA . GLY A 1 211 ? -28.464 -12.520 22.325 1.00 84.75 211 GLY A CA 1
ATOM 1670 C C . GLY A 1 211 ? -27.851 -11.138 22.082 1.00 84.75 211 GLY A C 1
ATOM 1671 O O . GLY A 1 211 ? -27.156 -10.962 21.083 1.00 84.75 211 GLY A O 1
ATOM 1672 N N . HIS A 1 212 ? -28.052 -10.164 22.975 1.00 85.69 212 HIS A N 1
ATOM 1673 C CA . HIS A 1 212 ? -27.353 -8.881 22.886 1.00 85.69 212 HIS A CA 1
ATOM 1674 C C . HIS A 1 212 ? -25.865 -9.032 23.213 1.00 85.69 212 HIS A C 1
ATOM 1676 O O . HIS A 1 212 ? -25.478 -9.835 24.062 1.00 85.69 212 HIS A O 1
ATOM 1682 N N . THR A 1 213 ? -25.031 -8.217 22.571 1.00 87.38 213 THR A N 1
ATOM 1683 C CA . THR A 1 213 ? -23.578 -8.249 22.754 1.00 87.38 213 THR A CA 1
ATOM 1684 C C . THR A 1 213 ? -23.019 -6.888 23.143 1.00 87.38 213 THR A C 1
ATOM 1686 O O . THR A 1 213 ? -23.475 -5.859 22.642 1.00 87.38 213 THR A O 1
ATOM 1689 N N . PHE A 1 214 ? -21.987 -6.885 23.985 1.00 84.38 214 PHE A N 1
ATOM 1690 C CA . PHE A 1 214 ? -21.216 -5.695 24.346 1.00 84.38 214 PHE A CA 1
ATOM 1691 C C . PHE A 1 214 ? -19.728 -5.941 24.150 1.00 84.38 214 PHE A C 1
ATOM 1693 O O . PHE A 1 214 ? -19.252 -7.061 24.316 1.00 84.38 214 PHE A O 1
ATOM 1700 N N . THR A 1 215 ? -18.980 -4.877 23.886 1.00 87.50 215 THR A N 1
ATOM 1701 C CA . THR A 1 215 ? -17.528 -4.950 23.746 1.00 87.50 215 THR A CA 1
ATOM 1702 C C . THR A 1 215 ? -16.878 -3.876 24.604 1.00 87.50 215 THR A C 1
ATOM 1704 O O . THR A 1 215 ? -17.260 -2.713 24.522 1.00 87.50 215 THR A O 1
ATOM 1707 N N . LYS A 1 216 ? -15.883 -4.254 25.413 1.00 84.62 216 LYS A N 1
ATOM 1708 C CA . LYS A 1 216 ? -15.088 -3.334 26.236 1.00 84.62 216 LYS A CA 1
ATOM 1709 C C . LYS A 1 216 ? -13.607 -3.538 25.991 1.00 84.62 216 LYS A C 1
ATOM 1711 O O . LYS A 1 216 ? -13.118 -4.665 25.974 1.00 84.62 216 LYS A O 1
ATOM 1716 N N . LYS A 1 217 ? -12.884 -2.435 25.842 1.00 83.94 217 LYS A N 1
ATOM 1717 C CA . LYS A 1 217 ? -11.422 -2.446 25.778 1.00 83.94 217 LYS A CA 1
ATOM 1718 C C . LYS A 1 217 ? -10.866 -2.334 27.185 1.00 83.94 217 LYS A C 1
ATOM 1720 O O . LYS A 1 217 ? -11.427 -1.624 28.016 1.00 83.94 217 LYS A O 1
ATOM 1725 N N . PHE A 1 218 ? -9.766 -3.023 27.444 1.00 85.50 218 PHE A N 1
ATOM 1726 C CA . PHE A 1 218 ? -9.052 -2.886 28.702 1.00 85.50 218 PHE A CA 1
ATOM 1727 C C . PHE A 1 218 ? -7.547 -3.023 28.493 1.00 85.50 218 PHE A C 1
ATOM 1729 O O . PHE A 1 218 ? -7.084 -3.633 27.527 1.00 85.50 218 PHE A O 1
ATOM 1736 N N . ILE A 1 219 ? -6.798 -2.433 29.418 1.00 83.62 219 ILE A N 1
ATOM 1737 C CA . ILE A 1 219 ? -5.343 -2.525 29.473 1.00 83.62 219 ILE A CA 1
ATOM 1738 C C . ILE A 1 219 ? -4.988 -3.453 30.626 1.00 83.62 219 ILE A C 1
ATOM 1740 O O . ILE A 1 219 ? -5.518 -3.307 31.731 1.00 83.62 219 ILE A O 1
ATOM 1744 N N . LEU A 1 220 ? -4.100 -4.404 30.361 1.00 82.19 220 LEU A N 1
ATOM 1745 C CA . LEU A 1 220 ? -3.463 -5.215 31.382 1.00 82.19 220 LEU A CA 1
ATOM 1746 C C . LEU A 1 220 ? -2.072 -4.639 31.661 1.00 82.19 220 LEU A C 1
ATOM 1748 O O . LEU A 1 220 ? -1.179 -4.755 30.821 1.00 82.19 220 LEU A O 1
ATOM 1752 N N . ASN A 1 221 ? -1.933 -3.994 32.821 1.00 77.56 221 ASN A N 1
ATOM 1753 C CA . ASN A 1 221 ? -0.665 -3.471 33.339 1.00 77.56 221 ASN A CA 1
ATOM 1754 C C . ASN A 1 221 ? 0.095 -4.528 34.145 1.00 77.56 221 ASN A C 1
ATOM 1756 O O . ASN A 1 221 ? -0.540 -5.471 34.671 1.00 77.56 221 ASN A O 1
#

Mean predicted aligned error: 13.56 Å

pLDDT: mean 89.13, std 11.5, range [41.12, 98.62]

Sequence (221 aa):
EDYANQGVNVAAYVQFDMTGYNGSSSDIYITTDWYNSNELNTYLTELMDHYNDNNPNSDHNFTYGYTECGYGCSDHASWANNGFDAAFPFEAAMGQNNPNIHSPGDVYSFFNEPDHSVKFAKLGLEFLIEAAKPQILSVDDFSENAIRVFVKDKTLNYRLNNIVSSVKNVSVYSVAGQRIISDEMNDEAGSIELQQFAQGFYIAHFTLENGHTFTKKFILN

Secondary structure (DSSP, 8-state):
-HHHHTT-----EE-----S---SSSSEEEE-STTS-HHHHHHHHHHHHHHHHH-S-GGG---EEEE---S--STHHHHHHTT--EE-EESS-TTSS-TTTTSTT--HHHH-SSHHHHHHHHHHHHHHHHHHS-S------TTTTTEEEEEETTEEEEEESS-S--EEEEEEEETTS-EEEEEEEEESEEEEE-TTSPSEEEEEEEEETTS-EEEEEEEE-